Protein AF-A0A7Z9K7X0-F1 (afdb_monomer)

Nearest PDB structures (foldseek):
  5dcf-assembly1_A  TM=6.272E-01  e=5.264E-05  Escherichia coli CFT073
  1a0p-assembly1_A  TM=4.913E-01  e=4.598E-05  Escherichia coli

Structure (mmCIF, N/CA/C/O backbone):
data_AF-A0A7Z9K7X0-F1
#
_entry.id   AF-A0A7Z9K7X0-F1
#
loop_
_atom_site.group_PDB
_atom_site.id
_atom_site.type_symbol
_atom_site.label_atom_id
_atom_site.label_alt_id
_atom_site.label_comp_id
_atom_site.label_asym_id
_atom_site.label_entity_id
_atom_site.label_seq_id
_atom_site.pdbx_PDB_ins_code
_atom_site.Cartn_x
_atom_site.Cartn_y
_atom_site.Cartn_z
_atom_site.occupancy
_atom_site.B_iso_or_equiv
_atom_site.auth_seq_id
_atom_site.auth_comp_id
_atom_site.auth_asym_id
_atom_site.auth_atom_id
_atom_site.pdbx_PDB_model_num
ATOM 1 N N . MET A 1 1 ? 27.097 21.783 -10.279 1.00 41.28 1 MET A N 1
ATOM 2 C CA . MET A 1 1 ? 26.209 21.233 -11.326 1.00 41.28 1 MET A CA 1
ATOM 3 C C . MET A 1 1 ? 24.819 21.119 -10.735 1.00 41.28 1 MET A C 1
ATOM 5 O O . MET A 1 1 ? 24.674 20.535 -9.669 1.00 41.28 1 MET A O 1
ATOM 9 N N . THR A 1 2 ? 23.831 21.756 -11.349 1.00 41.38 2 THR A N 1
ATOM 10 C CA . THR A 1 2 ? 22.437 21.736 -10.894 1.00 41.38 2 THR A CA 1
ATOM 11 C C . THR A 1 2 ? 21.888 20.326 -11.100 1.00 41.38 2 THR A C 1
ATOM 13 O O . THR A 1 2 ? 21.818 19.859 -12.233 1.00 41.38 2 THR A O 1
ATOM 16 N N . VAL A 1 3 ? 21.560 19.615 -10.019 1.00 54.41 3 VAL A N 1
ATOM 17 C CA . VAL A 1 3 ? 20.991 18.262 -10.101 1.00 54.41 3 VAL A CA 1
ATOM 18 C C . VAL A 1 3 ? 19.584 18.386 -10.679 1.00 54.41 3 VAL A C 1
ATOM 20 O O . VAL A 1 3 ? 18.681 18.883 -10.007 1.00 54.41 3 VAL A O 1
ATOM 23 N N . ILE A 1 4 ? 19.395 17.984 -11.938 1.00 61.59 4 ILE A N 1
ATOM 24 C CA . ILE A 1 4 ? 18.068 17.961 -12.558 1.00 61.59 4 ILE A CA 1
ATOM 25 C C . ILE A 1 4 ? 17.268 16.834 -11.885 1.00 61.59 4 ILE A C 1
ATOM 27 O O . ILE A 1 4 ? 17.703 15.680 -11.909 1.00 61.59 4 ILE A O 1
ATOM 31 N N . PRO A 1 5 ? 16.117 17.130 -11.253 1.00 69.62 5 PRO A N 1
ATOM 32 C CA . PRO A 1 5 ? 15.348 16.118 -10.551 1.00 69.62 5 PRO A CA 1
ATOM 33 C C . PRO A 1 5 ? 14.791 15.088 -11.537 1.00 69.62 5 PRO A C 1
ATOM 35 O O . PRO A 1 5 ? 14.025 15.402 -12.453 1.00 69.62 5 PRO A O 1
ATOM 38 N N . ARG A 1 6 ? 15.153 13.825 -11.301 1.00 75.69 6 ARG A N 1
ATOM 39 C CA . ARG A 1 6 ? 14.673 12.680 -12.071 1.00 75.69 6 ARG A CA 1
ATOM 40 C C . ARG A 1 6 ? 13.150 12.577 -11.979 1.00 75.69 6 ARG A C 1
ATOM 42 O O . ARG A 1 6 ? 12.596 12.353 -10.904 1.00 75.69 6 ARG A O 1
ATOM 49 N N . HIS A 1 7 ? 12.480 12.614 -13.122 1.00 87.12 7 HIS A N 1
ATOM 50 C CA . HIS A 1 7 ? 11.053 12.328 -13.240 1.00 87.12 7 HIS A CA 1
ATOM 51 C C . HIS A 1 7 ? 10.797 11.363 -14.400 1.00 87.12 7 HIS A C 1
ATOM 53 O O . HIS A 1 7 ? 11.635 11.196 -15.285 1.00 87.12 7 HIS A O 1
ATOM 59 N N . ALA A 1 8 ? 9.664 10.664 -14.361 1.00 91.31 8 ALA A N 1
ATOM 60 C CA . ALA A 1 8 ? 9.259 9.816 -15.472 1.00 91.31 8 ALA A CA 1
ATOM 61 C C . ALA A 1 8 ? 8.569 10.704 -16.507 1.00 91.31 8 ALA A C 1
ATOM 63 O O . ALA A 1 8 ? 7.552 11.316 -16.174 1.00 91.31 8 ALA A O 1
ATOM 64 N N . VAL A 1 9 ? 9.107 10.767 -17.729 1.00 94.00 9 VAL A N 1
ATOM 65 C CA . VAL A 1 9 ? 8.472 11.512 -18.827 1.00 94.00 9 VAL A CA 1
ATOM 66 C C . VAL A 1 9 ? 7.034 10.989 -19.010 1.00 94.00 9 VAL A C 1
ATOM 68 O O . VAL A 1 9 ? 6.850 9.763 -19.072 1.00 94.00 9 VAL A O 1
ATOM 71 N N . PRO A 1 10 ? 6.004 11.855 -19.035 1.00 94.62 10 PRO A N 1
ATOM 72 C CA . PRO A 1 10 ? 4.630 11.453 -19.339 1.00 94.62 10 PRO A CA 1
ATOM 73 C C . PRO A 1 10 ? 4.535 10.777 -20.708 1.00 94.62 10 PRO A C 1
ATOM 75 O O . PRO A 1 10 ? 5.265 11.140 -21.619 1.00 94.62 10 PRO A O 1
ATOM 78 N N . LEU A 1 11 ? 3.628 9.804 -20.868 1.00 93.38 11 LEU A N 1
ATOM 79 C CA . LEU A 1 11 ? 3.514 9.023 -22.113 1.00 93.38 11 LEU A CA 1
ATOM 80 C C . LEU A 1 11 ? 3.306 9.914 -23.348 1.00 93.38 11 LEU A C 1
ATOM 82 O O . LEU A 1 11 ? 3.909 9.667 -24.385 1.00 93.38 11 LEU A O 1
ATOM 86 N N . ASN A 1 12 ? 2.506 10.972 -23.209 1.00 95.06 12 ASN A N 1
ATOM 87 C CA . ASN A 1 12 ? 2.205 11.908 -24.295 1.00 95.06 12 ASN A CA 1
ATOM 88 C C . ASN A 1 12 ? 3.429 12.722 -24.748 1.00 95.06 12 ASN A C 1
ATOM 90 O O . ASN A 1 12 ? 3.436 13.221 -25.869 1.00 95.06 12 ASN A O 1
ATOM 94 N N . ASP A 1 13 ? 4.460 12.812 -23.904 1.00 94.50 13 ASP A N 1
ATOM 95 C CA . ASP A 1 13 ? 5.696 13.550 -24.177 1.00 94.50 13 ASP A CA 1
ATOM 96 C C . ASP A 1 13 ? 6.828 12.616 -24.648 1.00 94.50 13 ASP A C 1
ATOM 98 O O . ASP A 1 13 ? 7.973 13.041 -24.817 1.00 94.50 13 ASP A O 1
ATOM 102 N N . TRP A 1 14 ? 6.553 11.319 -24.834 1.00 95.44 14 TRP A N 1
ATOM 103 C CA . TRP A 1 14 ? 7.533 10.390 -25.403 1.00 95.44 14 TRP A CA 1
ATOM 104 C C . TRP A 1 14 ? 7.721 10.674 -26.897 1.00 95.44 14 TRP A C 1
ATOM 106 O O . TRP A 1 14 ? 6.786 11.140 -27.551 1.00 95.44 14 TRP A O 1
ATOM 116 N N . PRO A 1 15 ? 8.882 10.347 -27.492 1.00 94.81 15 PRO A N 1
ATOM 117 C CA . PRO A 1 15 ? 9.020 10.397 -28.943 1.00 94.81 15 PRO A CA 1
ATOM 118 C C . PRO A 1 15 ? 7.953 9.530 -29.634 1.00 94.81 15 PRO A C 1
ATOM 120 O O . PRO A 1 15 ? 7.576 8.477 -29.123 1.00 94.81 15 PRO A O 1
ATOM 123 N N . ALA A 1 16 ? 7.481 9.940 -30.813 1.00 93.12 16 ALA A N 1
ATOM 124 C CA . ALA A 1 16 ? 6.356 9.278 -31.483 1.00 93.12 16 ALA A CA 1
ATOM 125 C C . ALA A 1 16 ? 6.581 7.767 -31.705 1.00 93.12 16 ALA A C 1
ATOM 127 O O . ALA A 1 16 ? 5.699 6.962 -31.419 1.00 93.12 16 ALA A O 1
ATOM 128 N N . ALA A 1 17 ? 7.784 7.366 -32.131 1.00 92.88 17 ALA A N 1
ATOM 129 C CA . ALA A 1 17 ? 8.132 5.953 -32.315 1.00 92.88 17 ALA A CA 1
ATOM 130 C C . ALA A 1 17 ? 8.058 5.147 -31.002 1.00 92.88 17 ALA A C 1
ATOM 132 O O . ALA A 1 17 ? 7.638 3.992 -30.992 1.00 92.88 17 ALA A O 1
ATOM 133 N N . ASP A 1 18 ? 8.432 5.768 -29.884 1.00 95.19 18 ASP A N 1
ATOM 134 C CA . ASP A 1 18 ? 8.363 5.176 -28.552 1.00 95.19 18 ASP A CA 1
ATOM 135 C C . ASP A 1 18 ? 6.907 5.017 -28.074 1.00 95.19 18 ASP A C 1
ATOM 137 O O . ASP A 1 18 ? 6.576 4.002 -27.459 1.00 95.19 18 ASP A O 1
ATOM 141 N N . GLN A 1 19 ? 6.027 5.977 -28.391 1.00 94.88 19 GLN A N 1
ATOM 142 C CA . GLN A 1 19 ? 4.587 5.882 -28.108 1.00 94.88 19 GLN A CA 1
ATOM 143 C C . GLN A 1 19 ? 3.930 4.744 -28.895 1.00 94.88 19 GLN A C 1
ATOM 145 O O . GLN A 1 19 ? 3.201 3.945 -28.311 1.00 94.88 19 GLN A O 1
ATOM 150 N N . VAL A 1 20 ? 4.228 4.637 -30.194 1.00 93.19 20 VAL A N 1
ATOM 151 C CA . VAL A 1 20 ? 3.704 3.570 -31.063 1.00 93.19 20 VAL A CA 1
ATOM 152 C C . VAL A 1 20 ? 4.143 2.196 -30.557 1.00 93.19 20 VAL A C 1
ATOM 154 O O . VAL A 1 20 ? 3.316 1.302 -30.390 1.00 93.19 20 VAL A O 1
ATOM 157 N N . MET A 1 21 ? 5.430 2.034 -30.231 1.00 94.19 21 MET A N 1
ATOM 158 C CA . MET A 1 21 ? 5.949 0.787 -29.665 1.00 94.19 21 MET A CA 1
ATOM 159 C C . MET A 1 21 ? 5.282 0.446 -28.326 1.00 94.19 21 MET A C 1
ATOM 161 O O . MET A 1 21 ? 4.934 -0.708 -28.083 1.00 94.19 21 MET A O 1
ATOM 165 N N . TRP A 1 22 ? 5.083 1.439 -27.453 1.00 94.88 22 TRP A N 1
ATOM 166 C CA . TRP A 1 22 ? 4.377 1.239 -26.190 1.00 94.88 22 TRP A CA 1
ATOM 167 C C . TRP A 1 22 ? 2.949 0.743 -26.413 1.00 94.88 22 TRP A C 1
ATOM 169 O O . TRP A 1 22 ? 2.569 -0.264 -25.821 1.00 94.88 22 TRP A O 1
ATOM 179 N N . GLN A 1 23 ? 2.189 1.416 -27.283 1.00 92.62 23 GLN A N 1
ATOM 180 C CA . GLN A 1 23 ? 0.811 1.053 -27.620 1.00 92.62 23 GLN A CA 1
ATOM 181 C C . GLN A 1 23 ? 0.723 -0.362 -28.191 1.00 92.62 23 GLN A C 1
ATOM 183 O O . GLN A 1 23 ? -0.122 -1.126 -27.744 1.00 92.62 23 GLN A O 1
ATOM 188 N N . TYR A 1 24 ? 1.637 -0.739 -29.089 1.00 90.50 24 TYR A N 1
ATOM 189 C CA . TYR A 1 24 ? 1.725 -2.105 -29.607 1.00 90.50 24 TYR A CA 1
ATOM 190 C C . TYR A 1 24 ? 1.952 -3.136 -28.491 1.00 90.50 24 TYR A C 1
ATOM 192 O O . TYR A 1 24 ? 1.278 -4.161 -28.437 1.00 90.50 24 TYR A O 1
ATOM 200 N N . VAL A 1 25 ? 2.872 -2.861 -27.558 1.00 91.06 25 VAL A N 1
ATOM 201 C CA . VAL A 1 25 ? 3.174 -3.782 -26.452 1.00 91.06 25 VAL A CA 1
ATOM 202 C C . VAL A 1 25 ? 1.956 -4.017 -25.558 1.00 91.06 25 VAL A C 1
ATOM 204 O O . VAL A 1 25 ? 1.734 -5.151 -25.135 1.00 91.06 25 VAL A O 1
ATOM 207 N N . ILE A 1 26 ? 1.184 -2.971 -25.261 1.00 91.12 26 ILE A N 1
ATOM 208 C CA . ILE A 1 26 ? 0.025 -3.053 -24.359 1.00 91.12 26 ILE A CA 1
ATOM 209 C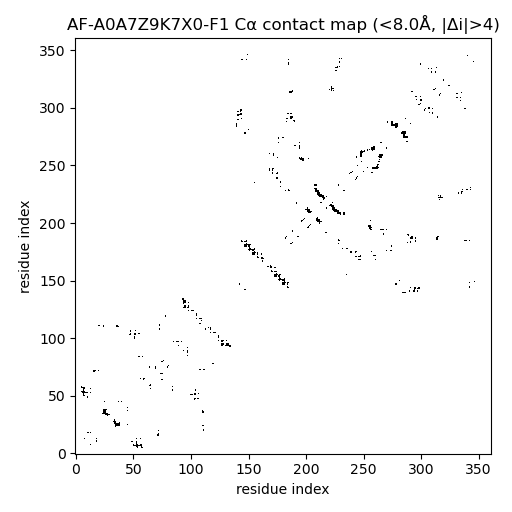 C . ILE A 1 26 ? -1.310 -3.255 -25.084 1.00 91.12 26 ILE A C 1
ATOM 211 O O . ILE A 1 26 ? -2.344 -3.175 -24.427 1.00 91.12 26 ILE A O 1
ATOM 215 N N . ALA A 1 27 ? -1.299 -3.469 -26.402 1.00 86.12 27 ALA A N 1
ATOM 216 C CA . ALA A 1 27 ? -2.514 -3.584 -27.195 1.00 86.12 27 ALA A CA 1
ATOM 217 C C . ALA A 1 27 ? -3.396 -4.718 -26.658 1.00 86.12 27 ALA A C 1
ATOM 219 O O . ALA A 1 27 ? -2.992 -5.885 -26.632 1.00 86.12 27 ALA A O 1
ATOM 220 N N . GLU A 1 28 ? -4.593 -4.352 -26.207 1.00 79.94 28 GLU A N 1
ATOM 221 C CA . GLU A 1 28 ? -5.656 -5.305 -25.922 1.00 79.94 28 GLU A CA 1
ATOM 222 C C . GLU A 1 28 ? -6.248 -5.762 -27.256 1.00 79.94 28 GLU A C 1
ATOM 224 O O . GLU A 1 28 ? -6.441 -4.953 -28.159 1.00 79.94 28 GLU A O 1
ATOM 229 N N . GLY A 1 29 ? -6.517 -7.055 -27.379 1.00 66.31 29 GLY A N 1
ATOM 230 C CA . GLY A 1 29 ? -7.131 -7.631 -28.567 1.00 66.31 29 GLY A CA 1
ATOM 231 C C . GLY A 1 29 ? -7.718 -8.999 -28.258 1.00 66.31 29 GLY A C 1
ATOM 232 O O . GLY A 1 29 ? -7.544 -9.537 -27.155 1.00 66.31 29 GLY A O 1
ATOM 233 N N . ASP A 1 30 ? -8.455 -9.553 -29.207 1.00 59.66 30 ASP A N 1
ATOM 234 C CA . ASP A 1 30 ? -9.099 -10.854 -29.076 1.00 59.66 30 ASP A CA 1
ATOM 235 C C . ASP A 1 30 ? -8.371 -11.936 -29.895 1.00 59.66 30 ASP A C 1
ATOM 237 O O . ASP A 1 30 ? -7.259 -11.738 -30.393 1.00 59.66 30 ASP A O 1
ATOM 241 N N . ILE A 1 31 ? -8.975 -13.122 -29.997 1.00 56.22 31 ILE A N 1
ATOM 242 C CA . ILE A 1 31 ? -8.398 -14.253 -30.737 1.00 56.22 31 ILE A CA 1
ATOM 243 C C . ILE A 1 31 ? -8.257 -13.993 -32.250 1.00 56.22 31 ILE A C 1
ATOM 245 O O . ILE A 1 31 ? -7.576 -14.769 -32.918 1.00 56.22 31 ILE A O 1
ATOM 249 N N . PHE A 1 32 ? -8.888 -12.944 -32.785 1.00 67.25 32 PHE A N 1
ATOM 250 C CA . PHE A 1 32 ? -8.892 -12.591 -34.204 1.00 67.25 32 PHE A CA 1
ATOM 251 C C . PHE A 1 32 ? -7.979 -11.398 -34.510 1.00 67.25 32 PHE A C 1
ATOM 253 O O . PHE A 1 32 ? -7.308 -11.403 -35.540 1.00 67.25 32 PHE A O 1
ATOM 260 N N . GLU A 1 33 ? -7.915 -10.409 -33.616 1.00 66.19 33 GLU A N 1
ATOM 261 C CA . GLU A 1 33 ? -7.081 -9.206 -33.780 1.00 66.19 33 GLU A CA 1
ATOM 262 C C . GLU A 1 33 ? -5.649 -9.385 -33.245 1.00 66.19 33 GLU A C 1
ATOM 264 O O . GLU A 1 33 ? -4.739 -8.644 -33.623 1.00 66.19 33 GLU A O 1
ATOM 269 N N . GLY A 1 34 ? -5.428 -10.410 -32.415 1.00 64.50 34 GLY A N 1
ATOM 270 C CA . GLY A 1 34 ? -4.155 -10.658 -31.748 1.00 64.50 34 GLY A CA 1
ATOM 271 C C . GLY A 1 34 ? -3.943 -9.735 -30.547 1.00 64.50 34 GLY A C 1
ATOM 272 O O . GLY A 1 34 ? -4.522 -8.661 -30.438 1.00 64.50 34 GLY A O 1
ATOM 273 N N . GLN A 1 35 ? -3.107 -10.163 -29.602 1.00 81.31 35 GLN A N 1
ATOM 274 C CA . GLN A 1 35 ? -2.790 -9.390 -28.400 1.00 81.31 35 GLN A CA 1
ATOM 275 C C . GLN A 1 35 ? -1.348 -8.902 -28.432 1.00 81.31 35 GLN A C 1
ATOM 277 O O . GLN A 1 35 ? -0.442 -9.632 -28.846 1.00 81.31 35 GLN A O 1
ATOM 282 N N . GLY A 1 36 ? -1.125 -7.691 -27.920 1.00 81.38 36 GLY A N 1
ATOM 283 C CA . GLY A 1 36 ? 0.216 -7.196 -27.658 1.00 81.38 36 GLY A CA 1
ATOM 284 C C . GLY A 1 36 ? 0.964 -8.122 -26.687 1.00 81.38 36 GLY A C 1
ATOM 285 O O . GLY A 1 36 ? 0.359 -8.725 -25.793 1.00 81.38 36 GLY A O 1
ATOM 286 N N . PRO A 1 37 ? 2.298 -8.236 -26.789 1.00 85.81 37 PRO A N 1
ATOM 287 C CA . PRO A 1 37 ? 3.083 -9.151 -25.955 1.00 85.81 37 PRO A CA 1
ATOM 288 C C . PRO A 1 37 ? 3.027 -8.823 -24.448 1.00 85.81 37 PRO A C 1
ATOM 290 O O . PRO A 1 37 ? 3.388 -9.652 -23.609 1.00 85.81 37 PRO A O 1
ATOM 293 N N . GLY A 1 38 ? 2.576 -7.620 -24.084 1.00 84.31 38 GLY A N 1
ATOM 294 C CA . GLY A 1 38 ? 2.327 -7.176 -22.715 1.00 84.31 38 GLY A CA 1
ATOM 295 C C . GLY A 1 38 ? 0.855 -7.190 -22.285 1.00 84.31 38 GLY A C 1
ATOM 296 O O . GLY A 1 38 ? 0.586 -6.801 -21.151 1.00 84.31 38 GLY A O 1
ATOM 297 N N . ALA A 1 39 ? -0.092 -7.643 -23.116 1.00 84.38 39 ALA A N 1
ATOM 298 C CA . ALA A 1 39 ? -1.535 -7.559 -22.837 1.00 84.38 39 ALA A CA 1
ATOM 299 C C . ALA A 1 39 ? -1.950 -8.256 -21.527 1.00 84.38 39 ALA A C 1
ATOM 301 O O . ALA A 1 39 ? -2.811 -7.784 -20.792 1.00 84.38 39 ALA A O 1
ATOM 302 N N . ASN A 1 40 ? -1.272 -9.352 -21.174 1.00 84.12 40 ASN A N 1
ATOM 303 C CA . ASN A 1 40 ? -1.553 -10.120 -19.957 1.00 84.12 40 ASN A CA 1
ATOM 304 C C . ASN A 1 40 ? -0.868 -9.566 -18.693 1.00 84.12 40 ASN A C 1
ATOM 306 O O . ASN A 1 40 ? -0.919 -10.180 -17.619 1.00 84.12 40 ASN A O 1
ATOM 310 N N . TRP A 1 41 ? -0.173 -8.431 -18.786 1.00 85.81 41 TRP A N 1
ATOM 311 C CA . TRP A 1 41 ? 0.438 -7.809 -17.620 1.00 85.81 41 TRP A CA 1
ATOM 312 C C . TRP A 1 41 ? -0.620 -7.252 -16.672 1.00 85.81 41 TRP A C 1
ATOM 314 O O . TRP A 1 41 ? -1.573 -6.590 -17.062 1.00 85.81 41 TRP A O 1
ATOM 324 N N . ALA A 1 42 ? -0.407 -7.454 -15.370 1.00 83.06 42 ALA A N 1
ATOM 325 C CA . ALA A 1 42 ? -1.234 -6.796 -14.367 1.00 83.06 42 ALA A CA 1
ATOM 326 C C . ALA A 1 42 ? -1.143 -5.259 -14.517 1.00 83.06 42 ALA A C 1
ATOM 328 O O . ALA A 1 42 ? -0.050 -4.753 -14.793 1.00 83.06 42 ALA A O 1
ATOM 329 N N . PRO A 1 43 ? -2.202 -4.487 -14.201 1.00 84.31 43 PRO A N 1
ATOM 330 C CA . PRO A 1 43 ? -2.186 -3.023 -14.334 1.00 84.31 43 PRO A CA 1
ATOM 331 C C . PRO A 1 43 ? -1.011 -2.334 -13.618 1.00 84.31 43 PRO A C 1
ATOM 333 O O . PRO A 1 43 ? -0.449 -1.355 -14.101 1.00 84.31 43 PRO A O 1
ATOM 336 N N . ALA A 1 44 ? -0.584 -2.875 -12.470 1.00 78.06 44 ALA A N 1
ATOM 337 C CA . ALA A 1 44 ? 0.584 -2.372 -11.744 1.00 78.06 44 ALA A CA 1
ATOM 338 C C . ALA A 1 44 ? 1.910 -2.623 -12.483 1.00 78.06 44 ALA A C 1
ATOM 340 O O . ALA A 1 44 ? 2.823 -1.809 -12.385 1.00 78.06 44 ALA A O 1
ATOM 341 N N . THR A 1 45 ? 2.022 -3.739 -13.204 1.00 83.50 45 THR A N 1
ATOM 342 C CA . THR A 1 45 ? 3.182 -4.038 -14.050 1.00 83.50 45 THR A CA 1
ATOM 343 C C . THR A 1 45 ? 3.241 -3.064 -15.220 1.00 83.50 45 THR A C 1
ATOM 345 O O . THR A 1 45 ? 4.301 -2.495 -15.450 1.00 83.50 45 THR A O 1
ATOM 348 N N . ILE A 1 46 ? 2.108 -2.798 -15.882 1.00 89.62 46 ILE A N 1
ATOM 349 C CA . ILE A 1 46 ? 2.014 -1.806 -16.964 1.00 89.62 46 ILE A CA 1
ATOM 350 C C . ILE A 1 46 ? 2.480 -0.427 -16.469 1.00 89.62 46 ILE A C 1
ATOM 352 O O . ILE A 1 46 ? 3.385 0.162 -17.055 1.00 89.62 46 ILE A O 1
ATOM 356 N N . ASP A 1 47 ? 1.936 0.073 -15.352 1.00 89.12 47 ASP A N 1
ATOM 357 C CA . ASP A 1 47 ? 2.314 1.397 -14.830 1.00 89.12 47 ASP A CA 1
ATOM 358 C C . ASP A 1 47 ? 3.785 1.474 -14.381 1.00 89.12 47 ASP A C 1
ATOM 360 O O . ASP A 1 47 ? 4.464 2.465 -14.659 1.00 89.12 47 ASP A O 1
ATOM 364 N N . ASN A 1 48 ? 4.312 0.433 -13.727 1.00 86.50 48 ASN A N 1
ATOM 365 C CA . ASN A 1 48 ? 5.720 0.392 -13.319 1.00 86.50 48 ASN A CA 1
ATOM 366 C C . ASN A 1 48 ? 6.661 0.368 -14.527 1.00 86.50 48 ASN A C 1
ATOM 368 O O . ASN A 1 48 ? 7.617 1.142 -14.575 1.00 86.50 48 ASN A O 1
ATOM 372 N N . THR A 1 49 ? 6.367 -0.473 -15.518 1.00 91.81 49 THR A N 1
ATOM 373 C CA . THR A 1 49 ? 7.151 -0.580 -16.748 1.00 91.81 49 THR A CA 1
ATOM 374 C C . THR A 1 49 ? 7.109 0.722 -17.549 1.00 91.81 49 THR A C 1
ATOM 376 O O . THR A 1 49 ? 8.160 1.202 -17.974 1.00 91.81 49 THR A O 1
ATOM 379 N N . ARG A 1 50 ? 5.942 1.377 -17.635 1.00 95.75 50 ARG A N 1
ATOM 380 C CA . ARG A 1 50 ? 5.802 2.711 -18.236 1.00 95.75 50 ARG A CA 1
ATOM 381 C C . ARG A 1 50 ? 6.687 3.737 -17.536 1.00 95.75 50 ARG A C 1
ATOM 383 O O . ARG A 1 50 ? 7.423 4.471 -18.185 1.00 95.75 50 ARG A O 1
ATOM 390 N N . LYS A 1 51 ? 6.636 3.798 -16.201 1.00 93.19 51 LYS A N 1
ATOM 391 C CA . LYS A 1 51 ? 7.450 4.734 -15.408 1.00 93.19 51 LYS A CA 1
ATOM 392 C C . LYS A 1 51 ? 8.941 4.463 -15.566 1.00 93.19 51 LYS A C 1
ATOM 394 O O . LYS A 1 51 ? 9.700 5.411 -15.738 1.00 93.19 51 LYS A O 1
ATOM 399 N N . ALA A 1 52 ? 9.358 3.198 -15.528 1.00 92.31 52 ALA A N 1
ATOM 400 C CA . ALA A 1 52 ? 10.748 2.805 -15.735 1.00 92.31 52 ALA A CA 1
ATOM 401 C C . ALA A 1 52 ? 11.261 3.270 -17.105 1.00 92.31 52 ALA A C 1
ATOM 403 O O . ALA A 1 52 ? 12.326 3.884 -17.174 1.00 92.31 52 ALA A O 1
ATOM 404 N N . TYR A 1 53 ? 10.470 3.073 -18.164 1.00 97.06 53 TYR A N 1
ATOM 405 C CA . TYR A 1 53 ? 10.810 3.567 -19.496 1.00 97.06 53 TYR A CA 1
ATOM 406 C C . TYR A 1 53 ? 10.811 5.100 -19.574 1.00 97.06 53 TYR A C 1
ATOM 408 O O . TYR A 1 53 ? 11.747 5.691 -20.101 1.00 97.06 53 TYR A O 1
ATOM 416 N N . GLY A 1 54 ? 9.841 5.771 -18.949 1.00 96.19 54 GLY A N 1
ATOM 417 C CA . GLY A 1 54 ? 9.815 7.232 -18.857 1.00 96.19 54 GLY A CA 1
ATOM 418 C C . GLY A 1 54 ? 11.037 7.812 -18.132 1.00 96.19 54 GLY A C 1
ATOM 419 O O . GLY A 1 54 ? 11.564 8.839 -18.547 1.00 96.19 54 GLY A O 1
ATOM 420 N N . TYR A 1 55 ? 11.539 7.161 -17.077 1.00 95.06 55 TYR A N 1
ATOM 421 C CA . TYR A 1 55 ? 12.790 7.576 -16.431 1.00 95.06 55 TYR A CA 1
ATOM 422 C C . TYR A 1 55 ? 14.016 7.366 -17.322 1.00 95.06 55 TYR A C 1
ATOM 424 O O . TYR A 1 55 ? 14.991 8.107 -17.212 1.00 95.06 55 TYR A O 1
ATOM 432 N N . TRP A 1 56 ? 14.002 6.320 -18.143 1.00 96.56 56 TRP A N 1
ATOM 433 C CA . TRP A 1 56 ? 15.050 6.048 -19.117 1.00 96.56 56 TRP A CA 1
ATOM 434 C C . TRP A 1 56 ? 15.061 7.106 -20.227 1.00 96.56 56 TRP A C 1
ATOM 436 O O . TRP A 1 56 ? 16.115 7.662 -20.521 1.00 96.56 56 TRP A O 1
ATOM 446 N N . LEU A 1 57 ? 13.893 7.475 -20.761 1.00 96.44 57 LEU A N 1
ATOM 447 C CA . LEU A 1 57 ? 13.758 8.564 -21.733 1.00 96.44 57 LEU A CA 1
ATOM 448 C C . LEU A 1 57 ? 14.210 9.908 -21.162 1.00 96.44 57 LEU A C 1
ATOM 450 O O . LEU A 1 57 ? 14.924 10.639 -21.842 1.00 96.44 57 LEU A O 1
ATOM 454 N N . HIS A 1 58 ? 13.863 10.212 -19.908 1.00 94.69 58 HIS A N 1
ATOM 455 C CA . HIS A 1 58 ? 14.360 11.415 -19.240 1.00 94.69 58 HIS A CA 1
ATOM 456 C C . HIS A 1 58 ? 15.893 11.440 -19.210 1.00 94.69 58 HIS A C 1
ATOM 458 O O . HIS A 1 58 ? 16.499 12.434 -19.603 1.00 94.69 58 HIS A O 1
ATOM 464 N N . TRP A 1 59 ? 16.518 10.328 -18.799 1.00 95.06 59 TRP A N 1
ATOM 465 C CA . TRP A 1 59 ? 17.976 10.213 -18.755 1.00 95.06 59 TRP A CA 1
ATOM 466 C C . TRP A 1 59 ? 18.615 10.338 -20.145 1.00 95.06 59 TRP A C 1
ATOM 468 O O . TRP A 1 59 ? 19.617 11.030 -20.303 1.00 95.06 59 TRP A O 1
ATOM 478 N N . LEU A 1 60 ? 18.018 9.738 -21.176 1.00 95.12 60 LEU A N 1
ATOM 479 C CA . LEU A 1 60 ? 18.475 9.931 -22.551 1.00 95.12 60 LEU A CA 1
ATOM 480 C C . LEU A 1 60 ? 18.358 11.399 -22.986 1.00 95.12 60 LEU A C 1
ATOM 482 O O . LEU A 1 60 ? 19.246 11.897 -23.669 1.00 95.12 60 LEU A O 1
ATOM 486 N N . GLY A 1 61 ? 17.288 12.093 -22.592 1.00 93.44 61 GLY A N 1
ATOM 487 C CA . GLY A 1 61 ? 17.053 13.495 -22.933 1.00 93.44 61 GLY A CA 1
ATOM 488 C C . GLY A 1 61 ? 18.085 14.436 -22.319 1.00 93.44 61 GLY A C 1
ATOM 489 O O . GLY A 1 61 ? 18.698 15.212 -23.046 1.00 93.44 61 GLY A O 1
ATOM 490 N N . ILE A 1 62 ? 18.342 14.321 -21.011 1.00 91.69 62 ILE A N 1
ATOM 491 C CA . ILE A 1 62 ? 19.335 15.167 -20.320 1.00 91.69 62 ILE A CA 1
ATOM 492 C C . ILE A 1 62 ? 20.771 14.919 -20.808 1.00 91.69 62 ILE A C 1
ATOM 494 O O . ILE A 1 62 ? 21.608 15.807 -20.702 1.00 91.69 62 ILE A O 1
ATOM 498 N N . ASN A 1 63 ? 21.048 13.734 -21.364 1.00 91.62 63 ASN A N 1
ATOM 499 C CA . ASN A 1 63 ? 22.346 13.379 -21.942 1.00 91.62 63 ASN A CA 1
ATOM 500 C C . ASN A 1 63 ? 22.405 13.586 -23.469 1.00 91.62 63 ASN A C 1
ATOM 502 O O . ASN A 1 63 ? 23.359 13.147 -24.107 1.00 91.62 63 ASN A O 1
ATOM 506 N N . CYS A 1 64 ? 21.393 14.222 -24.074 1.00 90.69 64 CYS A N 1
ATOM 507 C CA . CYS A 1 64 ? 21.308 14.472 -25.521 1.00 90.69 64 CYS A CA 1
ATOM 508 C C . CYS A 1 64 ? 21.385 13.199 -26.395 1.00 90.69 64 CYS A C 1
ATOM 510 O O . CYS A 1 64 ? 21.794 13.244 -27.553 1.00 90.69 64 CYS A O 1
ATOM 512 N N . LEU A 1 65 ? 20.961 12.052 -25.860 1.00 91.12 65 LEU A N 1
ATOM 513 C CA . LEU A 1 65 ? 20.985 10.743 -26.524 1.00 91.12 65 LEU A CA 1
ATOM 514 C C . LEU A 1 65 ? 19.659 10.382 -27.220 1.00 91.12 65 LEU A C 1
ATOM 516 O O . LEU A 1 65 ? 19.580 9.339 -27.872 1.00 91.12 65 LEU A O 1
ATOM 520 N N . LEU A 1 66 ? 18.616 11.212 -27.084 1.00 87.94 66 LEU A N 1
ATOM 521 C CA . LEU A 1 66 ? 17.328 11.018 -27.771 1.00 87.94 66 LEU A CA 1
ATOM 522 C C . LEU A 1 66 ? 17.362 11.429 -29.247 1.00 87.94 66 LEU A C 1
ATOM 524 O O . LEU A 1 66 ? 16.666 10.815 -30.052 1.00 87.94 66 LEU A O 1
ATOM 528 N N . SER A 1 67 ? 18.162 12.442 -29.590 1.00 75.56 67 SER A N 1
ATOM 529 C CA . SER A 1 67 ? 18.164 13.089 -30.910 1.00 75.56 67 SER A CA 1
ATOM 530 C C . SER A 1 67 ? 18.873 12.282 -32.001 1.00 75.56 67 SER A C 1
ATOM 532 O O . SER A 1 67 ? 18.747 12.602 -33.179 1.00 75.56 67 SER A O 1
ATOM 534 N N . ALA A 1 68 ? 19.632 11.249 -31.627 1.00 73.44 68 ALA A N 1
ATOM 535 C CA . ALA A 1 68 ? 20.298 10.384 -32.590 1.00 73.44 68 ALA A CA 1
ATOM 536 C C . ALA A 1 68 ? 19.259 9.518 -33.333 1.00 73.44 68 ALA A C 1
ATOM 538 O O . ALA A 1 68 ? 18.408 8.907 -32.673 1.00 73.44 68 ALA A O 1
ATOM 539 N N . PRO A 1 69 ? 19.321 9.429 -34.676 1.00 76.12 69 PRO A N 1
ATOM 540 C CA . PRO A 1 69 ? 18.438 8.552 -35.431 1.00 76.12 69 PRO A CA 1
ATOM 541 C C . PRO A 1 69 ? 18.670 7.099 -35.009 1.00 76.12 69 PRO A C 1
ATOM 543 O O . PRO A 1 69 ? 19.806 6.653 -34.852 1.00 76.12 69 PRO A O 1
ATOM 546 N N . VAL A 1 70 ? 17.576 6.368 -34.808 1.00 82.69 70 VAL A N 1
ATOM 547 C CA . VAL A 1 70 ? 17.582 4.941 -34.471 1.00 82.69 70 VAL A CA 1
ATOM 548 C C . VAL A 1 70 ? 16.606 4.208 -35.378 1.00 82.69 70 VAL A C 1
ATOM 550 O O . VAL A 1 70 ? 15.576 4.771 -35.748 1.00 82.69 70 VAL A O 1
ATOM 553 N N . HIS A 1 71 ? 16.914 2.959 -35.724 1.00 85.88 71 HIS A N 1
ATOM 554 C CA . HIS A 1 71 ? 16.011 2.120 -36.513 1.00 85.88 71 HIS A CA 1
ATOM 555 C C . HIS A 1 71 ? 14.838 1.627 -35.660 1.00 85.88 71 HIS A C 1
ATOM 557 O O . HIS A 1 71 ? 13.717 1.509 -36.145 1.00 85.88 71 HIS A O 1
ATOM 563 N N . HIS A 1 72 ? 15.087 1.385 -34.374 1.00 91.75 72 HIS A N 1
ATOM 564 C CA . HIS A 1 72 ? 14.093 0.981 -33.392 1.00 91.75 72 HIS A CA 1
ATOM 565 C C . HIS A 1 72 ? 14.334 1.699 -32.052 1.00 91.75 72 HIS A C 1
ATOM 567 O O . HIS A 1 72 ? 15.487 1.824 -31.635 1.00 91.75 72 HIS A O 1
ATOM 573 N N . PRO A 1 73 ? 13.296 2.115 -31.298 1.00 94.56 73 PRO A N 1
ATOM 574 C CA . PRO A 1 73 ? 13.486 2.827 -30.029 1.00 94.56 73 PRO A CA 1
ATOM 575 C C . PRO A 1 73 ? 14.400 2.113 -29.018 1.00 94.56 73 PRO A C 1
ATOM 577 O O . PRO A 1 73 ? 15.205 2.750 -28.332 1.00 94.56 73 PRO A O 1
ATOM 580 N N . LEU A 1 74 ? 14.324 0.778 -28.968 1.00 95.38 74 LEU A N 1
ATOM 581 C CA . LEU A 1 74 ? 15.156 -0.054 -28.089 1.00 95.38 74 LEU A CA 1
ATOM 582 C C . LEU A 1 74 ? 16.622 -0.189 -28.540 1.00 95.38 74 LEU A C 1
ATOM 584 O O . LEU A 1 74 ? 17.422 -0.705 -27.764 1.00 95.38 74 LEU A O 1
ATOM 588 N N . ASP A 1 75 ? 17.019 0.323 -29.716 1.00 93.81 75 ASP A N 1
ATOM 589 C CA . ASP A 1 75 ? 18.443 0.469 -30.098 1.00 93.81 75 ASP A CA 1
ATOM 590 C C . ASP A 1 75 ? 19.201 1.345 -29.111 1.00 93.81 75 ASP A C 1
ATOM 592 O O . ASP A 1 75 ? 20.416 1.240 -28.957 1.00 93.81 75 ASP A O 1
ATOM 596 N N . ARG A 1 76 ? 18.474 2.211 -28.398 1.00 94.94 76 ARG A N 1
ATOM 597 C CA . ARG A 1 76 ? 19.079 3.074 -27.397 1.00 94.94 76 ARG A CA 1
ATOM 598 C C . ARG A 1 76 ? 19.590 2.289 -26.188 1.00 94.94 76 ARG A C 1
ATOM 600 O O . ARG A 1 76 ? 20.426 2.824 -25.463 1.00 94.94 76 ARG A O 1
ATOM 607 N N . ILE A 1 77 ? 19.110 1.062 -25.968 1.00 95.94 77 ILE A N 1
ATOM 608 C CA . ILE A 1 77 ? 19.516 0.195 -24.860 1.00 95.94 77 ILE A CA 1
ATOM 609 C C . ILE A 1 77 ? 20.779 -0.572 -25.264 1.00 95.94 77 ILE A C 1
ATOM 611 O O . ILE A 1 77 ? 20.711 -1.648 -25.853 1.00 95.94 77 ILE A O 1
ATOM 615 N N . THR A 1 78 ? 21.939 -0.028 -24.896 1.00 95.31 78 THR A N 1
ATOM 616 C CA . THR A 1 78 ? 23.247 -0.679 -25.077 1.00 95.31 78 THR A CA 1
ATOM 617 C C . THR A 1 78 ? 23.915 -0.952 -23.725 1.00 95.31 78 THR A C 1
ATOM 619 O O . THR A 1 78 ? 23.573 -0.290 -22.735 1.00 95.31 78 THR A O 1
ATOM 622 N N . PRO A 1 79 ? 24.879 -1.889 -23.640 1.00 96.50 79 PRO A N 1
ATOM 623 C CA . PRO A 1 79 ? 25.630 -2.132 -22.408 1.00 96.50 79 PRO A CA 1
ATOM 624 C C . PRO A 1 79 ? 26.282 -0.868 -21.831 1.00 96.50 79 PRO A C 1
ATOM 626 O O . PRO A 1 79 ? 26.265 -0.662 -20.618 1.00 96.50 79 PRO A O 1
ATOM 629 N N . GLU A 1 80 ? 26.814 0.001 -22.689 1.00 96.06 80 GLU A N 1
ATOM 630 C CA . GLU A 1 80 ? 27.495 1.246 -22.324 1.00 96.06 80 GLU A CA 1
ATOM 631 C C . GLU A 1 80 ? 26.512 2.243 -21.717 1.00 96.06 80 GLU A C 1
ATOM 633 O O . GLU A 1 80 ? 26.760 2.777 -20.636 1.00 96.06 80 GLU A O 1
ATOM 638 N N . ARG A 1 81 ? 25.363 2.452 -22.369 1.00 96.31 81 ARG A N 1
ATOM 639 C CA . ARG A 1 81 ? 24.355 3.402 -21.887 1.00 96.31 81 ARG A CA 1
ATOM 640 C C . ARG A 1 81 ? 23.652 2.898 -20.633 1.00 96.31 81 ARG A C 1
ATOM 642 O O . ARG A 1 81 ? 23.394 3.688 -19.734 1.00 96.31 81 ARG A O 1
ATOM 649 N N . ILE A 1 82 ? 23.394 1.592 -20.523 1.00 97.19 82 ILE A N 1
ATOM 650 C CA . ILE A 1 82 ? 22.850 1.002 -19.293 1.00 97.19 82 ILE A CA 1
ATOM 651 C C . ILE A 1 82 ? 23.837 1.138 -18.132 1.00 97.19 82 ILE A C 1
ATOM 653 O O . ILE A 1 82 ? 23.407 1.437 -17.019 1.00 97.19 82 ILE A O 1
ATOM 657 N N . ARG A 1 83 ? 25.144 0.967 -18.369 1.00 95.69 83 ARG A N 1
ATOM 658 C CA . ARG A 1 83 ? 26.171 1.217 -17.348 1.00 95.69 83 ARG A CA 1
ATOM 659 C C . ARG A 1 83 ? 26.125 2.670 -16.870 1.00 95.69 83 ARG A C 1
ATOM 661 O O . ARG A 1 83 ? 25.918 2.886 -15.680 1.00 95.69 83 ARG A O 1
ATOM 668 N N . ALA A 1 84 ? 26.210 3.628 -17.793 1.00 95.12 84 ALA A N 1
ATOM 669 C CA . ALA A 1 84 ? 26.176 5.054 -17.467 1.00 95.12 84 ALA A CA 1
ATOM 670 C C . ALA A 1 84 ? 24.872 5.458 -16.752 1.00 95.12 84 ALA A C 1
ATOM 672 O O . ALA A 1 84 ? 24.890 6.214 -15.787 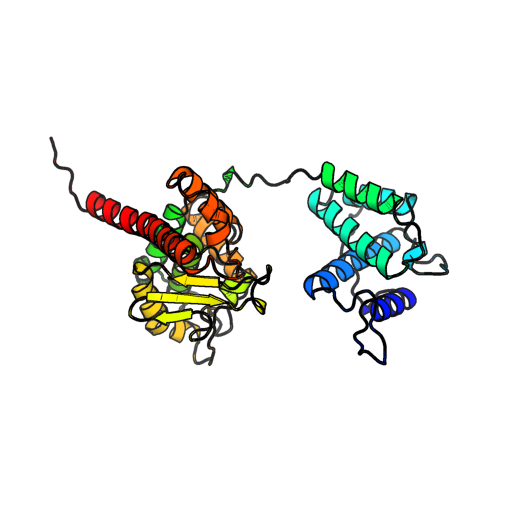1.00 95.12 84 ALA A O 1
ATOM 673 N N . TYR A 1 85 ? 23.736 4.890 -17.163 1.00 95.25 85 TYR A N 1
ATOM 674 C CA . TYR A 1 85 ? 22.449 5.117 -16.511 1.00 95.25 85 TYR A CA 1
ATOM 675 C C . TYR A 1 85 ? 22.401 4.598 -15.069 1.00 95.25 85 TYR A C 1
ATOM 677 O O . TYR A 1 85 ? 21.813 5.238 -14.196 1.00 95.25 85 TYR A O 1
ATOM 685 N N . ILE A 1 86 ? 23.002 3.432 -14.801 1.00 93.62 86 ILE A N 1
ATOM 686 C CA . ILE A 1 86 ? 23.095 2.851 -13.452 1.00 93.62 86 ILE A CA 1
ATOM 687 C C . ILE A 1 86 ? 24.028 3.673 -12.556 1.00 93.62 86 ILE A C 1
ATOM 689 O O . ILE A 1 86 ? 23.723 3.844 -11.373 1.00 93.62 86 ILE A O 1
ATOM 693 N N . GLU A 1 87 ? 25.140 4.156 -13.110 1.00 92.69 87 GLU A N 1
ATOM 694 C CA . GLU A 1 87 ? 26.109 5.012 -12.416 1.00 92.69 87 GLU A CA 1
ATOM 695 C C . GLU A 1 87 ? 25.475 6.356 -12.039 1.00 92.69 87 GLU A C 1
ATOM 697 O O . GLU A 1 87 ? 25.499 6.723 -10.869 1.00 92.69 87 GLU A O 1
ATOM 702 N N . ASP A 1 88 ? 24.778 7.014 -12.968 1.00 90.38 88 ASP A N 1
ATOM 703 C CA . ASP A 1 88 ? 24.081 8.286 -12.722 1.00 90.38 88 ASP A CA 1
ATOM 704 C C . ASP A 1 88 ? 23.009 8.186 -11.615 1.00 90.38 88 ASP A C 1
ATOM 706 O O . ASP A 1 88 ? 22.832 9.088 -10.794 1.00 90.38 88 ASP A O 1
ATOM 710 N N . MET A 1 89 ? 22.304 7.051 -11.523 1.00 87.25 89 MET A N 1
ATOM 711 C CA . MET A 1 89 ? 21.295 6.851 -10.476 1.00 87.25 89 MET A CA 1
ATOM 712 C C . MET A 1 89 ? 21.870 6.399 -9.125 1.00 87.25 89 MET A C 1
ATOM 714 O O . MET A 1 89 ? 21.111 6.335 -8.151 1.00 87.25 89 MET A O 1
ATOM 718 N N . GLN A 1 90 ? 23.155 6.037 -9.048 1.00 83.81 90 GLN A N 1
ATOM 719 C CA . GLN A 1 90 ? 23.755 5.398 -7.873 1.00 83.81 90 GLN A CA 1
ATOM 720 C C . GLN A 1 90 ? 23.650 6.249 -6.610 1.00 83.81 90 GLN A C 1
ATOM 722 O O . GLN A 1 90 ? 23.272 5.716 -5.565 1.00 83.81 90 GLN A O 1
ATOM 727 N N . ASP A 1 91 ? 23.905 7.546 -6.732 1.00 78.69 91 ASP A N 1
ATOM 728 C CA . ASP A 1 91 ? 24.000 8.448 -5.581 1.00 78.69 91 ASP A CA 1
ATOM 729 C C . ASP A 1 91 ? 22.628 8.912 -5.078 1.00 78.69 91 ASP A C 1
ATOM 731 O O . ASP A 1 91 ? 22.469 9.300 -3.923 1.00 78.69 91 ASP A O 1
ATOM 735 N N . ASN A 1 92 ? 21.600 8.809 -5.925 1.00 80.50 92 ASN A N 1
ATOM 736 C CA . ASN A 1 92 ? 20.279 9.384 -5.667 1.00 80.50 92 ASN A CA 1
ATOM 737 C C . ASN A 1 92 ? 19.178 8.337 -5.450 1.00 80.50 92 ASN A C 1
ATOM 739 O O . ASN A 1 92 ? 18.016 8.689 -5.233 1.00 80.50 92 ASN A O 1
ATOM 743 N N . THR A 1 93 ? 19.492 7.039 -5.535 1.00 82.62 93 THR A N 1
ATOM 744 C CA . THR A 1 93 ? 18.482 5.979 -5.407 1.00 82.62 93 THR A CA 1
ATOM 745 C C . THR A 1 93 ? 18.955 4.783 -4.585 1.00 82.62 93 THR A C 1
ATOM 747 O O . THR A 1 93 ? 20.084 4.306 -4.692 1.00 82.62 93 THR A O 1
ATOM 750 N N . ALA A 1 94 ? 18.042 4.239 -3.774 1.00 81.75 94 ALA A N 1
ATOM 751 C CA . ALA A 1 94 ? 18.315 3.044 -2.982 1.00 81.75 94 ALA A CA 1
ATOM 752 C C . ALA A 1 94 ? 18.667 1.835 -3.882 1.00 81.75 94 ALA A C 1
ATOM 754 O O . ALA A 1 94 ? 18.095 1.700 -4.970 1.00 81.75 94 ALA A O 1
ATOM 755 N N . PRO A 1 95 ? 19.528 0.901 -3.430 1.00 83.25 95 PRO A N 1
ATOM 756 C CA . PRO A 1 95 ? 19.948 -0.261 -4.222 1.00 83.25 95 PRO A CA 1
ATOM 757 C C . PRO A 1 95 ? 18.789 -1.075 -4.818 1.00 83.25 95 PRO A C 1
ATOM 759 O O . PRO A 1 95 ? 18.806 -1.411 -6.002 1.00 83.25 95 PRO A O 1
ATOM 762 N N . LEU A 1 96 ? 17.737 -1.328 -4.030 1.00 80.00 96 LEU A N 1
ATOM 763 C CA . LEU A 1 96 ? 16.563 -2.066 -4.502 1.00 80.00 96 LEU A CA 1
ATOM 764 C C . LEU A 1 96 ? 15.771 -1.291 -5.569 1.00 80.00 96 LEU A C 1
ATOM 766 O O . LEU A 1 96 ? 15.263 -1.894 -6.510 1.00 80.00 96 LEU A O 1
ATOM 770 N N . THR A 1 97 ? 15.693 0.038 -5.459 1.00 82.75 97 THR A N 1
ATOM 771 C CA . THR A 1 97 ? 15.032 0.889 -6.461 1.00 82.75 97 THR A CA 1
ATOM 772 C C . THR A 1 97 ? 15.737 0.785 -7.810 1.00 82.75 97 THR A C 1
ATOM 774 O O . THR A 1 97 ? 15.075 0.601 -8.829 1.00 82.75 97 THR A O 1
ATOM 777 N N . ARG A 1 98 ? 17.078 0.817 -7.815 1.00 88.31 98 ARG A N 1
ATOM 778 C CA . ARG A 1 98 ? 17.889 0.632 -9.031 1.00 88.31 98 ARG A CA 1
ATOM 779 C C . ARG A 1 98 ? 17.614 -0.710 -9.688 1.00 88.31 98 ARG A C 1
ATOM 781 O O . ARG A 1 98 ? 17.349 -0.768 -10.885 1.00 88.31 98 ARG A O 1
ATOM 788 N N . PHE A 1 99 ? 17.609 -1.782 -8.895 1.00 87.75 99 PHE A N 1
ATOM 789 C CA . PHE A 1 99 ? 17.248 -3.110 -9.382 1.00 87.75 99 PHE A CA 1
ATOM 790 C C . PHE A 1 99 ? 15.854 -3.130 -10.027 1.00 87.75 99 PHE A C 1
ATOM 792 O O . PHE A 1 99 ? 15.723 -3.647 -11.133 1.00 87.75 99 PHE A O 1
ATOM 799 N N . VAL A 1 100 ? 14.832 -2.567 -9.371 1.00 82.94 100 VAL A N 1
ATOM 800 C CA . VAL A 1 100 ? 13.451 -2.572 -9.887 1.00 82.94 100 VAL A CA 1
ATOM 801 C C . VAL A 1 100 ? 13.345 -1.798 -11.200 1.00 82.94 100 VAL A C 1
ATOM 803 O O . VAL A 1 100 ? 12.769 -2.312 -12.152 1.00 82.94 100 VAL A O 1
ATOM 806 N N . TYR A 1 101 ? 13.954 -0.614 -11.300 1.00 90.31 101 TYR A N 1
ATOM 807 C CA . TYR A 1 101 ? 13.946 0.162 -12.544 1.00 90.31 101 TYR A CA 1
ATOM 808 C C . TYR A 1 101 ? 14.612 -0.584 -13.700 1.00 90.31 101 TYR A C 1
ATOM 810 O O . TYR A 1 101 ? 14.077 -0.605 -14.805 1.00 90.31 101 TYR A O 1
ATOM 818 N N . ILE A 1 102 ? 15.741 -1.244 -13.440 1.00 94.25 102 ILE A N 1
ATOM 819 C CA . ILE A 1 102 ? 16.436 -2.051 -14.444 1.00 94.25 102 ILE A CA 1
ATOM 820 C C . ILE A 1 102 ? 15.648 -3.318 -14.805 1.00 94.25 102 ILE A C 1
ATOM 822 O O . ILE A 1 102 ? 15.593 -3.684 -15.976 1.00 94.25 102 ILE A O 1
ATOM 826 N N . LEU A 1 103 ? 14.998 -3.969 -13.837 1.00 91.75 103 LEU A N 1
ATOM 827 C CA . LEU A 1 103 ? 14.100 -5.100 -14.080 1.00 91.75 103 LEU A CA 1
ATOM 828 C C . LEU A 1 103 ? 12.932 -4.699 -14.986 1.00 91.75 103 LEU A C 1
ATOM 830 O O . LEU A 1 103 ? 12.627 -5.422 -15.930 1.00 91.75 103 LEU A O 1
ATOM 834 N N . ASP A 1 104 ? 12.274 -3.582 -14.691 1.00 90.94 104 ASP A N 1
ATOM 835 C CA . ASP A 1 104 ? 11.094 -3.140 -15.430 1.00 90.94 104 ASP A CA 1
ATOM 836 C C . ASP A 1 104 ? 11.463 -2.618 -16.829 1.00 90.94 104 ASP A C 1
ATOM 838 O O . ASP A 1 104 ? 10.738 -2.896 -17.784 1.00 90.94 104 ASP A O 1
ATOM 842 N N . LEU A 1 105 ? 12.622 -1.964 -16.984 1.00 96.25 105 LEU A N 1
ATOM 843 C CA . LEU A 1 105 ? 13.174 -1.599 -18.294 1.00 96.25 105 LEU A CA 1
ATOM 844 C C . LEU A 1 105 ? 13.537 -2.838 -19.127 1.00 96.25 105 LEU A C 1
ATOM 846 O O . LEU A 1 105 ? 13.185 -2.911 -20.301 1.00 96.25 105 LEU A O 1
ATOM 850 N N . LEU A 1 106 ? 14.185 -3.839 -18.521 1.00 95.00 106 LEU A N 1
ATOM 851 C CA . LEU A 1 106 ? 14.465 -5.116 -19.180 1.00 95.00 106 LEU A CA 1
ATOM 852 C C . LEU A 1 106 ? 13.171 -5.831 -19.582 1.00 95.00 106 LEU A C 1
ATOM 854 O O . LEU A 1 106 ? 13.086 -6.336 -20.697 1.00 95.00 106 LEU A O 1
ATOM 858 N N . ARG A 1 107 ? 12.152 -5.847 -18.712 1.00 93.88 107 ARG A N 1
ATOM 859 C CA . ARG A 1 107 ? 10.844 -6.439 -19.029 1.00 93.88 107 ARG A CA 1
ATOM 860 C C . ARG A 1 107 ? 10.260 -5.819 -20.294 1.00 93.88 107 ARG A C 1
ATOM 862 O O . ARG A 1 107 ? 9.784 -6.557 -21.148 1.00 93.88 107 ARG A O 1
ATOM 869 N N . PHE A 1 108 ? 10.317 -4.493 -20.415 1.00 95.50 108 PHE A N 1
ATOM 870 C CA . PHE A 1 108 ? 9.869 -3.800 -21.619 1.00 95.50 108 PHE A CA 1
ATOM 871 C C . PHE A 1 108 ? 10.699 -4.175 -22.846 1.00 95.50 108 PHE A C 1
ATOM 873 O O . PHE A 1 108 ? 10.144 -4.498 -23.890 1.00 95.50 108 PHE A O 1
ATOM 880 N N . ALA A 1 109 ? 12.024 -4.190 -22.702 1.00 95.31 109 ALA A N 1
ATOM 881 C CA . ALA A 1 109 ? 12.939 -4.499 -23.792 1.00 95.31 109 ALA A CA 1
ATOM 882 C C . ALA A 1 109 ? 12.710 -5.908 -24.371 1.00 95.31 109 ALA A C 1
ATOM 884 O O . ALA A 1 109 ? 12.682 -6.083 -25.586 1.00 95.31 109 ALA A O 1
ATOM 885 N N . GLN A 1 110 ? 12.473 -6.895 -23.501 1.00 93.94 110 GLN A N 1
ATOM 886 C CA . GLN A 1 110 ? 12.230 -8.283 -23.899 1.00 93.94 110 GLN A CA 1
ATOM 887 C C . GLN A 1 110 ? 10.932 -8.479 -24.688 1.00 93.94 110 GLN A C 1
ATOM 889 O O . GLN A 1 110 ? 10.882 -9.375 -25.521 1.00 93.94 110 GLN A O 1
ATOM 894 N N . VAL A 1 111 ? 9.892 -7.678 -24.432 1.00 91.81 111 VAL A N 1
ATOM 895 C CA . VAL A 1 111 ? 8.630 -7.774 -25.187 1.00 91.81 111 VAL A CA 1
ATOM 896 C C . VAL A 1 111 ? 8.597 -6.861 -26.407 1.00 91.81 111 VAL A C 1
ATOM 898 O O . VAL A 1 111 ? 7.974 -7.212 -27.400 1.00 91.81 111 VAL A O 1
ATOM 901 N N . GLY A 1 112 ? 9.261 -5.704 -26.349 1.00 91.81 112 GLY A N 1
ATOM 902 C CA . GLY A 1 112 ? 9.302 -4.748 -27.456 1.00 91.81 112 GLY A CA 1
ATOM 903 C C . GLY A 1 112 ? 10.303 -5.121 -28.551 1.00 91.81 112 GLY A C 1
ATOM 904 O O . GLY A 1 112 ? 10.200 -4.615 -29.659 1.00 91.81 112 GLY A O 1
ATOM 905 N N . ALA A 1 113 ? 11.275 -5.986 -28.258 1.00 93.38 113 ALA A N 1
ATOM 906 C CA . ALA A 1 113 ? 12.188 -6.553 -29.248 1.00 93.38 113 ALA A CA 1
ATOM 907 C C . ALA A 1 113 ? 12.605 -7.977 -28.828 1.00 93.38 113 ALA A C 1
ATOM 909 O O . ALA A 1 113 ? 13.716 -8.164 -28.312 1.00 93.38 113 ALA A O 1
ATOM 910 N N . PRO A 1 114 ? 11.714 -8.972 -29.000 1.00 90.69 114 PRO A N 1
ATOM 911 C CA . PRO A 1 114 ? 11.939 -10.344 -28.540 1.00 90.69 114 PRO A CA 1
ATOM 912 C C . PRO A 1 114 ? 13.106 -11.036 -29.254 1.00 90.69 114 PRO A C 1
ATOM 914 O O . PRO A 1 114 ? 13.790 -11.848 -28.638 1.00 90.69 114 PRO A O 1
ATOM 917 N N . ASP A 1 115 ? 13.387 -10.657 -30.502 1.00 91.75 115 ASP A N 1
ATOM 918 C CA . ASP A 1 115 ? 14.441 -11.264 -31.326 1.00 91.75 115 ASP A CA 1
ATOM 919 C C . ASP A 1 115 ? 15.862 -10.797 -30.957 1.00 91.75 115 ASP A C 1
ATOM 921 O O . ASP A 1 115 ? 16.846 -11.247 -31.542 1.00 91.75 115 ASP A O 1
ATOM 925 N N . ARG A 1 116 ? 16.005 -9.877 -29.992 1.00 93.12 116 ARG A N 1
ATOM 926 C CA . ARG A 1 116 ? 17.311 -9.366 -29.549 1.00 93.12 116 ARG A CA 1
ATOM 927 C C . ARG A 1 116 ? 17.886 -10.171 -28.393 1.00 93.12 116 ARG A C 1
ATOM 929 O O . ARG A 1 116 ? 17.179 -10.619 -27.491 1.00 93.12 116 ARG A O 1
ATOM 936 N N . GLU A 1 117 ? 19.214 -10.247 -28.349 1.00 93.75 117 GLU A N 1
ATOM 937 C CA . GLU A 1 117 ? 19.916 -10.865 -27.229 1.00 93.75 117 GLU A CA 1
ATOM 938 C C . GLU A 1 117 ? 19.909 -9.946 -25.994 1.00 93.75 117 GLU A C 1
ATOM 940 O O . GLU A 1 117 ? 20.607 -8.932 -25.923 1.00 93.75 117 GLU A O 1
ATOM 945 N N . TRP A 1 118 ? 19.138 -10.333 -24.975 1.00 95.88 118 TRP A N 1
ATOM 946 C CA . TRP A 1 118 ? 19.022 -9.602 -23.706 1.00 95.88 118 TRP A CA 1
ATOM 947 C C . TRP A 1 118 ? 19.774 -10.255 -22.539 1.00 95.88 118 TRP A C 1
ATOM 949 O O . TRP A 1 118 ? 19.649 -9.819 -21.390 1.00 95.88 118 TRP A O 1
ATOM 959 N N . ASP A 1 119 ? 20.562 -11.301 -22.788 1.00 95.50 119 ASP A N 1
ATOM 960 C CA . ASP A 1 119 ? 21.214 -12.070 -21.723 1.00 95.50 119 ASP A CA 1
ATOM 961 C C . ASP A 1 119 ? 22.256 -11.255 -20.957 1.00 95.50 119 ASP A C 1
ATOM 963 O O . ASP A 1 119 ? 22.366 -11.363 -19.731 1.00 95.50 119 ASP A O 1
ATOM 967 N N . TRP A 1 120 ? 22.963 -10.353 -21.637 1.00 96.75 120 TRP A N 1
ATOM 968 C CA . TRP A 1 120 ? 23.843 -9.388 -20.982 1.00 96.75 120 TRP A CA 1
ATOM 969 C C . TRP A 1 120 ? 23.076 -8.482 -20.007 1.00 96.75 120 TRP A C 1
ATOM 971 O O . TRP A 1 120 ? 23.551 -8.229 -18.895 1.00 96.75 120 TRP A O 1
ATOM 981 N N . PHE A 1 121 ? 21.862 -8.059 -20.366 1.00 96.75 121 PHE A N 1
ATOM 982 C CA . PHE A 1 121 ? 21.056 -7.160 -19.548 1.00 96.75 121 PHE A CA 1
ATOM 983 C C . PHE A 1 121 ? 20.432 -7.907 -18.356 1.00 96.75 121 PHE A C 1
ATOM 985 O O . PHE A 1 121 ? 20.464 -7.415 -17.222 1.00 96.75 121 PHE A O 1
ATOM 992 N N . LYS A 1 122 ? 20.006 -9.166 -18.557 1.00 92.38 122 LYS A N 1
ATOM 993 C CA . LYS A 1 122 ? 19.624 -10.093 -17.472 1.00 92.38 122 LYS A CA 1
ATOM 994 C C . LYS A 1 122 ? 20.759 -10.272 -16.457 1.00 92.38 122 LYS A C 1
ATOM 996 O O . LYS A 1 122 ? 20.509 -10.204 -15.250 1.00 92.38 122 LYS A O 1
ATOM 1001 N N . ARG A 1 123 ? 22.007 -10.457 -16.916 1.00 94.81 123 ARG A N 1
ATOM 1002 C CA . ARG A 1 123 ? 23.190 -10.577 -16.039 1.00 94.81 123 ARG A CA 1
ATOM 1003 C C . ARG A 1 123 ? 23.407 -9.315 -15.199 1.00 94.81 123 ARG A C 1
ATOM 1005 O O . ARG A 1 123 ? 23.658 -9.433 -14.000 1.00 94.81 123 ARG A O 1
ATOM 1012 N N . ILE A 1 124 ? 23.267 -8.121 -15.783 1.00 92.50 124 ILE A N 1
ATOM 1013 C CA . ILE A 1 124 ? 23.354 -6.845 -15.045 1.00 92.50 124 ILE A CA 1
ATOM 1014 C C . ILE A 1 124 ? 22.273 -6.775 -13.962 1.00 92.50 124 ILE A C 1
ATOM 1016 O O . ILE A 1 124 ? 22.593 -6.560 -12.791 1.00 92.50 124 ILE A O 1
ATOM 1020 N N . LYS A 1 125 ? 21.012 -7.041 -14.322 1.00 91.69 125 LYS A N 1
ATOM 1021 C CA . LYS A 1 125 ? 19.892 -7.087 -13.373 1.00 91.69 125 LYS A CA 1
ATOM 1022 C C . LYS A 1 125 ? 20.166 -8.052 -12.210 1.00 91.69 125 LYS A C 1
ATOM 1024 O O . LYS A 1 125 ? 19.924 -7.707 -11.056 1.00 91.69 125 LYS A O 1
ATOM 1029 N N . ASN A 1 126 ? 20.667 -9.257 -12.488 1.00 83.94 126 ASN A N 1
ATOM 1030 C CA . ASN A 1 126 ? 20.967 -10.257 -11.455 1.00 83.94 126 ASN A CA 1
ATOM 1031 C C . ASN A 1 126 ? 22.081 -9.795 -10.500 1.00 83.94 126 ASN A C 1
ATOM 1033 O O . ASN A 1 126 ? 21.976 -10.004 -9.295 1.00 83.94 126 ASN A O 1
ATOM 1037 N N . ARG A 1 127 ? 23.114 -9.111 -11.008 1.00 89.94 127 ARG A N 1
ATOM 1038 C CA . ARG A 1 127 ? 24.175 -8.528 -10.166 1.00 89.94 127 ARG A CA 1
ATOM 1039 C C . ARG A 1 127 ? 23.664 -7.379 -9.295 1.00 89.94 127 ARG A C 1
ATOM 1041 O O . ARG A 1 127 ? 24.101 -7.258 -8.156 1.00 89.94 127 ARG A O 1
ATOM 1048 N N . LEU A 1 128 ? 22.747 -6.552 -9.807 1.00 85.69 128 LEU A N 1
ATOM 1049 C CA . LEU A 1 128 ? 22.091 -5.508 -9.010 1.00 85.69 128 LEU A CA 1
ATOM 1050 C C . LEU A 1 128 ? 21.251 -6.110 -7.884 1.00 85.69 128 LEU A C 1
ATOM 1052 O O . LEU A 1 128 ? 21.339 -5.637 -6.757 1.00 85.69 128 LEU A O 1
ATOM 1056 N N . TRP A 1 129 ? 20.494 -7.174 -8.169 1.00 82.50 129 TRP A N 1
ATOM 1057 C CA . TRP A 1 129 ? 19.740 -7.911 -7.152 1.00 82.50 129 TRP A CA 1
ATOM 1058 C C . TRP A 1 129 ? 20.645 -8.451 -6.044 1.00 82.50 129 TRP A C 1
ATOM 1060 O O . TRP A 1 129 ? 20.396 -8.192 -4.873 1.00 82.50 129 TRP A O 1
ATOM 1070 N N . ALA A 1 130 ? 21.730 -9.138 -6.410 1.00 77.31 130 ALA A N 1
ATOM 1071 C CA . ALA A 1 130 ? 22.658 -9.730 -5.446 1.00 77.31 130 ALA A CA 1
ATOM 1072 C C . ALA A 1 130 ? 23.331 -8.692 -4.526 1.00 77.31 130 ALA A C 1
ATOM 1074 O O . ALA A 1 130 ? 23.729 -9.020 -3.415 1.00 77.31 130 ALA A O 1
ATOM 1075 N N . ARG A 1 131 ? 23.453 -7.438 -4.980 1.00 81.44 131 ARG A N 1
ATOM 1076 C CA . ARG A 1 131 ? 24.035 -6.319 -4.218 1.00 81.44 131 ARG A CA 1
ATOM 1077 C C . ARG A 1 131 ? 22.991 -5.452 -3.516 1.00 81.44 131 ARG A C 1
ATOM 1079 O O . ARG A 1 131 ? 23.355 -4.506 -2.819 1.00 81.44 131 ARG A O 1
ATOM 1086 N N . ALA A 1 132 ? 21.702 -5.714 -3.723 1.00 75.94 132 ALA A N 1
ATOM 1087 C CA . ALA A 1 132 ? 20.636 -4.918 -3.142 1.00 75.94 132 ALA A CA 1
ATOM 1088 C C . ALA A 1 132 ? 20.479 -5.255 -1.653 1.00 75.94 132 ALA A C 1
ATOM 1090 O O . ALA A 1 132 ? 19.680 -6.104 -1.271 1.00 75.94 132 ALA A O 1
ATOM 1091 N N . ILE A 1 133 ? 21.233 -4.560 -0.804 1.00 67.12 133 ILE A N 1
ATOM 1092 C CA . ILE A 1 133 ? 21.043 -4.615 0.647 1.00 67.12 133 ILE A CA 1
ATOM 1093 C C . ILE A 1 133 ? 19.833 -3.734 1.004 1.00 67.12 133 ILE A C 1
ATOM 1095 O O . ILE A 1 133 ? 19.739 -2.603 0.506 1.00 67.12 133 ILE A O 1
ATOM 1099 N N . PRO A 1 134 ? 18.886 -4.211 1.838 1.00 64.31 134 PRO A N 1
ATOM 1100 C CA . PRO A 1 134 ? 17.813 -3.375 2.359 1.00 64.31 134 PRO A CA 1
ATOM 1101 C C . PRO A 1 134 ? 18.390 -2.128 3.037 1.00 64.31 134 PRO A C 1
ATOM 1103 O O . PRO A 1 134 ? 19.062 -2.211 4.056 1.00 64.31 134 PRO A O 1
ATOM 1106 N N . SER A 1 135 ? 18.120 -0.951 2.476 1.00 62.38 135 SER A N 1
ATOM 1107 C CA . SER A 1 135 ? 18.708 0.310 2.944 1.00 62.38 135 SER A CA 1
ATOM 1108 C C . SER A 1 135 ? 18.013 0.898 4.179 1.00 62.38 135 SER A C 1
ATOM 1110 O O . SER A 1 135 ? 18.255 2.049 4.526 1.00 62.38 135 SER A O 1
ATOM 1112 N N . ARG A 1 136 ? 17.064 0.175 4.783 1.00 63.41 136 ARG A N 1
ATOM 1113 C CA . ARG A 1 136 ? 16.252 0.650 5.909 1.00 63.41 136 ARG A CA 1
ATOM 1114 C C . ARG A 1 136 ? 16.355 -0.335 7.058 1.00 63.41 136 ARG A C 1
ATOM 1116 O O . ARG A 1 136 ? 16.059 -1.514 6.868 1.00 63.41 136 ARG A O 1
ATOM 1123 N N . ASP A 1 137 ? 16.688 0.178 8.237 1.00 68.50 137 ASP A N 1
ATOM 1124 C CA . ASP A 1 137 ? 16.611 -0.570 9.487 1.00 68.50 137 ASP A CA 1
ATOM 1125 C C . ASP A 1 137 ? 15.143 -0.779 9.872 1.00 68.50 137 ASP A C 1
ATOM 1127 O O . ASP A 1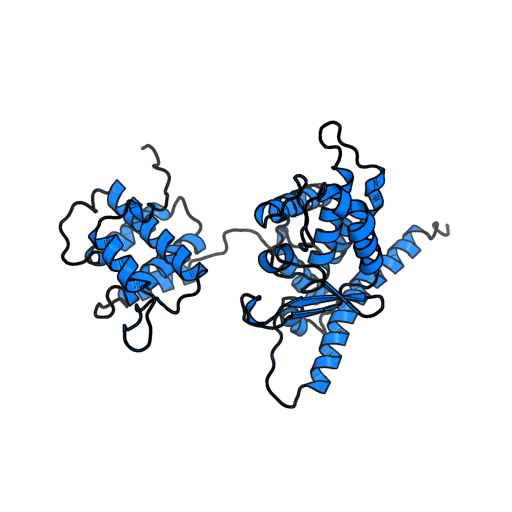 137 ? 14.487 0.044 10.508 1.00 68.50 137 ASP A O 1
ATOM 1131 N N . LYS A 1 138 ? 14.599 -1.884 9.375 1.00 69.94 138 LYS A N 1
ATOM 1132 C CA . LYS A 1 138 ? 13.230 -2.310 9.641 1.00 69.94 138 LYS A CA 1
ATOM 1133 C C . LYS A 1 138 ? 13.099 -2.947 11.025 1.00 69.94 138 LYS A C 1
ATOM 1135 O O . LYS A 1 138 ? 12.023 -2.875 11.607 1.00 69.94 138 LYS A O 1
ATOM 1140 N N . ALA A 1 139 ? 14.167 -3.568 11.525 1.00 70.50 139 ALA A N 1
ATOM 1141 C CA . ALA A 1 139 ? 14.147 -4.347 12.757 1.00 70.50 139 ALA A CA 1
ATOM 1142 C C . ALA A 1 139 ? 13.926 -3.450 13.978 1.00 70.50 139 ALA A C 1
ATOM 1144 O O . ALA A 1 139 ? 13.083 -3.767 14.811 1.00 70.50 139 ALA A O 1
ATOM 1145 N N . SER A 1 140 ? 14.572 -2.279 14.036 1.00 76.44 140 SER A N 1
ATOM 1146 C CA . SER A 1 140 ? 14.389 -1.334 15.152 1.00 76.44 140 SER A CA 1
ATOM 1147 C C . SER A 1 140 ? 13.026 -0.629 15.195 1.00 76.44 140 SER A C 1
ATOM 1149 O O . SER A 1 140 ? 12.771 0.162 16.112 1.00 76.44 140 SER A O 1
ATOM 1151 N N . LEU A 1 141 ? 12.172 -0.878 14.197 1.00 79.81 141 LEU A N 1
ATOM 1152 C CA . LEU A 1 141 ? 10.796 -0.389 14.111 1.00 79.81 141 LEU A CA 1
ATOM 1153 C C . LEU A 1 141 ? 9.760 -1.474 14.435 1.00 79.81 141 LEU A C 1
ATOM 1155 O O . LEU A 1 141 ? 8.574 -1.157 14.522 1.00 79.81 141 LEU A O 1
ATOM 1159 N N . ILE A 1 142 ? 10.173 -2.740 14.567 1.00 83.00 142 ILE A N 1
ATOM 1160 C CA . ILE A 1 142 ? 9.259 -3.821 14.939 1.00 83.00 142 ILE A CA 1
ATOM 1161 C C . ILE A 1 142 ? 8.776 -3.577 16.370 1.00 83.00 142 ILE A C 1
ATOM 1163 O O . ILE A 1 142 ? 9.564 -3.304 17.273 1.00 83.00 142 ILE A O 1
ATOM 1167 N N . ARG A 1 143 ? 7.461 -3.674 16.553 1.00 84.94 143 ARG A N 1
ATOM 1168 C CA . ARG A 1 143 ? 6.775 -3.587 17.845 1.00 84.94 143 ARG A CA 1
ATOM 1169 C C . ARG A 1 143 ? 5.949 -4.832 18.074 1.00 84.94 143 ARG A C 1
ATOM 1171 O O . ARG A 1 143 ? 5.634 -5.547 17.121 1.00 84.94 143 ARG A O 1
ATOM 1178 N N . ASN A 1 144 ? 5.583 -5.073 19.325 1.00 85.12 144 ASN A N 1
ATOM 1179 C CA . ASN A 1 144 ? 4.665 -6.153 19.618 1.00 85.12 144 ASN A CA 1
ATOM 1180 C C . ASN A 1 144 ? 3.274 -5.786 19.072 1.00 85.12 144 ASN A C 1
ATOM 1182 O O . ASN A 1 144 ? 2.775 -4.685 19.301 1.00 85.12 144 ASN A O 1
ATOM 1186 N N . SER A 1 145 ? 2.622 -6.705 18.356 1.00 85.62 145 SER A N 1
ATOM 1187 C CA . SER A 1 145 ? 1.239 -6.515 17.904 1.00 85.62 145 SER A CA 1
ATOM 1188 C C . SER A 1 145 ? 0.263 -6.199 19.033 1.00 85.62 145 SER A C 1
ATOM 1190 O O . SER A 1 145 ? -0.740 -5.544 18.770 1.00 85.62 145 SER A O 1
ATOM 1192 N N . ARG A 1 146 ? 0.539 -6.632 20.269 1.00 84.81 146 ARG A N 1
ATOM 1193 C CA . ARG A 1 146 ? -0.284 -6.276 21.428 1.00 84.81 146 ARG A CA 1
ATOM 1194 C C . ARG A 1 146 ? -0.249 -4.777 21.714 1.00 84.81 146 ARG A C 1
ATOM 1196 O O . ARG A 1 146 ? -1.310 -4.177 21.753 1.00 84.81 146 ARG A O 1
ATOM 1203 N N . GLU A 1 147 ? 0.939 -4.178 21.792 1.00 90.31 147 GLU A N 1
ATOM 1204 C CA . GLU A 1 147 ? 1.102 -2.730 22.018 1.00 90.31 147 GLU A CA 1
ATOM 1205 C C . GLU A 1 147 ? 0.382 -1.924 20.924 1.00 90.31 147 GLU A C 1
ATOM 1207 O O . GLU A 1 147 ? -0.265 -0.914 21.181 1.00 90.31 147 GLU A O 1
ATOM 1212 N N . LEU A 1 148 ? 0.454 -2.404 19.676 1.00 94.19 148 LEU A N 1
ATOM 1213 C CA . LEU A 1 148 ? -0.265 -1.800 18.554 1.00 94.19 148 LEU A CA 1
ATOM 1214 C C . LEU A 1 148 ? -1.786 -1.946 18.688 1.00 94.19 148 LEU A C 1
ATOM 1216 O O . LEU A 1 148 ? -2.518 -1.049 18.286 1.00 94.19 148 LEU A O 1
ATOM 1220 N N . PHE A 1 149 ? -2.269 -3.073 19.207 1.00 93.56 149 PHE A N 1
ATOM 1221 C CA . PHE A 1 149 ? -3.693 -3.305 19.431 1.00 93.56 149 PHE A CA 1
ATOM 1222 C C . PHE A 1 149 ? -4.232 -2.435 20.571 1.00 93.56 149 PHE A C 1
ATOM 1224 O O . PHE A 1 149 ? -5.269 -1.800 20.395 1.00 93.56 149 PHE A O 1
ATOM 1231 N N . GLU A 1 150 ? -3.500 -2.365 21.684 1.00 92.81 150 GLU A N 1
ATOM 1232 C CA . GLU A 1 150 ? -3.796 -1.531 22.855 1.00 92.81 150 GLU A CA 1
ATOM 1233 C C . GLU A 1 150 ? -3.863 -0.056 22.474 1.00 92.81 150 GLU A C 1
ATOM 1235 O O . GLU A 1 150 ? -4.893 0.563 22.714 1.00 92.81 150 GLU A O 1
ATOM 1240 N N . LEU A 1 151 ? -2.878 0.454 21.722 1.00 96.06 151 LEU A N 1
ATOM 1241 C CA . LEU A 1 151 ? -2.936 1.811 21.173 1.00 96.06 151 LEU A CA 1
ATOM 1242 C C . LEU A 1 151 ? -4.248 2.063 20.418 1.00 96.06 151 LEU A C 1
ATOM 1244 O O . LEU A 1 151 ? -4.873 3.109 20.561 1.00 96.06 151 LEU A O 1
ATOM 1248 N N . GLY A 1 152 ? -4.682 1.106 19.595 1.00 96.88 152 GLY A N 1
ATOM 1249 C CA . GLY A 1 152 ? -5.942 1.232 18.872 1.00 96.88 152 GLY A CA 1
ATOM 1250 C C . GLY A 1 152 ? -7.158 1.338 19.799 1.00 96.88 152 GLY A C 1
ATOM 1251 O O . GLY A 1 152 ? -8.054 2.138 19.530 1.00 96.88 152 GLY A O 1
ATOM 1252 N N . LEU A 1 153 ? -7.185 0.559 20.885 1.00 96.25 153 LEU A N 1
ATOM 1253 C CA . LEU A 1 153 ? -8.244 0.617 21.895 1.00 96.25 153 LEU A CA 1
ATOM 1254 C C . LEU A 1 153 ? -8.208 1.924 22.692 1.00 96.25 153 LEU A C 1
ATOM 1256 O O . LEU A 1 153 ? -9.263 2.518 22.904 1.00 96.25 153 LEU A O 1
ATOM 1260 N N . ASP A 1 154 ? -7.029 2.380 23.106 1.00 95.50 154 ASP A N 1
ATOM 1261 C CA . ASP A 1 154 ? -6.853 3.605 23.891 1.00 95.50 154 ASP A CA 1
ATOM 1262 C C . ASP A 1 154 ? -7.362 4.819 23.108 1.00 95.50 154 ASP A C 1
ATOM 1264 O O . ASP A 1 154 ? -8.216 5.559 23.595 1.00 95.50 154 ASP A O 1
ATOM 1268 N N . LEU A 1 155 ? -6.991 4.929 21.827 1.00 96.12 155 LEU A N 1
ATOM 1269 C CA . LEU A 1 155 ? -7.488 5.981 20.931 1.00 96.12 155 LEU A CA 1
ATOM 1270 C C . LEU A 1 155 ? -9.023 6.005 20.812 1.00 96.12 155 LEU A C 1
ATOM 1272 O O . LEU A 1 155 ? -9.614 7.077 20.674 1.00 96.12 155 LEU A O 1
ATOM 1276 N N . MET A 1 156 ? -9.678 4.839 20.836 1.00 97.31 156 MET A N 1
ATOM 1277 C CA . MET A 1 156 ? -11.142 4.751 20.788 1.00 97.31 156 MET A CA 1
ATOM 1278 C C . MET A 1 156 ? -11.789 5.083 22.136 1.00 97.31 156 MET A C 1
ATOM 1280 O O . MET A 1 156 ? -12.834 5.731 22.166 1.00 97.31 156 MET A O 1
ATOM 1284 N N . ASN A 1 157 ? -11.179 4.666 23.246 1.00 95.25 157 ASN A N 1
ATOM 1285 C CA . ASN A 1 157 ? -11.709 4.880 24.594 1.00 95.25 157 ASN A CA 1
ATOM 1286 C C . ASN A 1 157 ? -11.540 6.327 25.077 1.00 95.25 157 ASN A C 1
ATOM 1288 O O . ASN A 1 157 ? -12.389 6.837 25.805 1.00 95.25 157 ASN A O 1
ATOM 1292 N N . GLU A 1 158 ? -10.483 7.010 24.644 1.00 92.75 158 GLU A N 1
ATOM 1293 C CA . GLU A 1 158 ? -10.166 8.384 25.052 1.00 92.75 158 GLU A CA 1
ATOM 1294 C C . GLU A 1 158 ? -10.855 9.453 24.189 1.00 92.75 158 GLU A C 1
ATOM 1296 O O . GLU A 1 158 ? -10.667 10.653 24.396 1.00 92.75 158 GLU A O 1
ATOM 1301 N N . VAL A 1 159 ? -11.706 9.039 23.242 1.00 90.62 159 VAL A N 1
ATOM 1302 C CA . VAL A 1 159 ? -12.355 9.922 22.261 1.00 90.62 159 VAL A CA 1
ATOM 1303 C C . VAL A 1 159 ? -13.125 11.092 22.889 1.00 90.62 159 VAL A C 1
ATOM 1305 O O . VAL A 1 159 ? -13.193 12.172 22.304 1.00 90.62 159 VAL A O 1
ATOM 1308 N N . SER A 1 160 ? -13.680 10.910 24.090 1.00 85.38 160 SER A N 1
ATOM 1309 C CA . SER A 1 160 ? -14.437 11.938 24.815 1.00 85.38 160 SER A CA 1
ATOM 1310 C C . SER A 1 160 ? -13.579 13.138 25.234 1.00 85.38 160 SER A C 1
ATOM 1312 O O . SER A 1 160 ? -14.102 14.246 25.346 1.00 85.38 160 SER A O 1
ATOM 1314 N N . GLY A 1 161 ? -12.269 12.944 25.421 1.00 84.50 161 GLY A N 1
ATOM 1315 C CA . GLY A 1 161 ? -11.310 14.011 25.716 1.00 84.50 161 GLY A CA 1
ATOM 1316 C C . GLY A 1 161 ? -10.778 14.729 24.472 1.00 84.50 161 GLY A C 1
ATOM 1317 O O . GLY A 1 161 ? -10.122 15.766 24.580 1.00 84.50 161 GLY A O 1
ATOM 1318 N N . VAL A 1 162 ? -11.061 14.209 23.275 1.00 88.38 162 VAL A N 1
ATOM 1319 C CA . VAL A 1 162 ? -10.474 14.705 22.030 1.00 88.38 162 VAL A CA 1
ATOM 1320 C C . VAL A 1 162 ? -11.292 15.870 21.483 1.00 88.38 162 VAL A C 1
ATOM 1322 O O . VAL A 1 162 ? -12.377 15.705 20.929 1.00 88.38 162 VAL A O 1
ATOM 1325 N N . THR A 1 163 ? -10.725 17.073 21.558 1.00 87.88 163 THR A N 1
ATOM 1326 C CA . THR A 1 163 ? -11.309 18.274 20.950 1.00 87.88 163 THR A CA 1
ATOM 1327 C C . THR A 1 163 ? -10.282 19.002 20.091 1.00 87.88 163 THR A C 1
ATOM 1329 O O . THR A 1 163 ? -9.084 19.006 20.367 1.00 87.88 163 THR A O 1
ATOM 1332 N N . CYS A 1 164 ? -10.736 19.625 19.005 1.00 90.50 164 CYS A N 1
ATOM 1333 C CA . CYS A 1 164 ? -9.885 20.467 18.174 1.00 90.50 164 CYS A CA 1
ATOM 1334 C C . CYS A 1 164 ? -10.667 21.684 17.697 1.00 90.50 164 CYS A C 1
ATOM 1336 O O . CYS A 1 164 ? -11.662 21.553 16.986 1.00 90.50 164 CYS A O 1
ATOM 1338 N N . ARG A 1 165 ? -10.163 22.881 18.023 1.00 88.06 165 ARG A N 1
ATOM 1339 C CA . ARG A 1 165 ? -10.785 24.162 17.651 1.00 88.06 165 ARG A CA 1
ATOM 1340 C C . ARG A 1 165 ? -11.072 24.279 16.151 1.00 88.06 165 ARG A C 1
ATOM 1342 O O . ARG A 1 165 ? -12.083 24.851 15.764 1.00 88.06 165 ARG A O 1
ATOM 1349 N N . TYR A 1 166 ? -10.181 23.751 15.315 1.00 90.62 166 TYR A N 1
ATOM 1350 C CA . TYR A 1 166 ? -10.251 23.881 13.856 1.00 90.62 166 TYR A CA 1
ATOM 1351 C C . TYR A 1 166 ? -10.814 22.637 13.159 1.00 90.62 166 TYR A C 1
ATOM 1353 O O . TYR A 1 166 ? -10.919 22.608 11.932 1.00 90.62 166 TYR A O 1
ATOM 1361 N N . ASN A 1 167 ? -11.145 21.589 13.917 1.00 90.88 167 ASN A N 1
ATOM 1362 C CA . ASN A 1 167 ? -11.669 20.350 13.368 1.00 90.88 167 ASN A CA 1
ATOM 1363 C C . ASN A 1 167 ? -12.742 19.761 14.297 1.00 90.88 167 ASN A C 1
ATOM 1365 O O . ASN A 1 167 ? -12.410 18.978 15.188 1.00 90.88 167 ASN A O 1
ATOM 1369 N N . PRO A 1 168 ? -14.029 20.085 14.077 1.00 92.06 168 PRO A N 1
ATOM 1370 C CA . PRO A 1 168 ? -15.116 19.595 14.925 1.00 92.06 168 PRO A CA 1
ATOM 1371 C C . PRO A 1 168 ? -15.333 18.079 14.814 1.00 92.06 168 PRO A C 1
ATOM 1373 O O . PRO A 1 168 ? -16.038 17.516 15.641 1.00 92.06 168 PRO A O 1
ATOM 1376 N N . LEU A 1 169 ? -14.729 17.430 13.808 1.00 95.19 169 LEU A N 1
ATOM 1377 C CA . LEU A 1 169 ? -14.774 15.980 13.602 1.00 95.19 169 LEU A CA 1
ATOM 1378 C C . LEU A 1 169 ? -13.523 15.254 14.132 1.00 95.19 169 LEU A C 1
ATOM 1380 O O . LEU A 1 169 ? -13.189 14.157 13.679 1.00 95.19 169 LEU A O 1
ATOM 1384 N N . GLN A 1 170 ? -12.733 15.900 14.999 1.00 95.25 170 GLN A N 1
ATOM 1385 C CA . GLN A 1 170 ? -11.466 15.331 15.463 1.00 95.25 170 GLN A CA 1
ATOM 1386 C C . GLN A 1 170 ? -11.673 14.053 16.282 1.00 95.25 170 GLN A C 1
ATOM 1388 O O . GLN A 1 170 ? -10.913 13.105 16.095 1.00 95.25 170 GLN A O 1
ATOM 1393 N N . ALA A 1 171 ? -12.706 14.014 17.122 1.00 95.81 171 ALA A N 1
ATOM 1394 C CA . ALA A 1 171 ? -13.081 12.846 17.909 1.00 95.81 171 ALA A CA 1
ATOM 1395 C C . ALA A 1 171 ? -13.371 11.630 17.008 1.00 95.81 171 ALA A C 1
ATOM 1397 O O . ALA A 1 171 ? -12.774 10.568 17.161 1.00 95.81 171 ALA A O 1
ATOM 1398 N N . GLU A 1 172 ? -14.186 11.807 15.969 1.00 97.31 172 GLU A N 1
ATOM 1399 C CA . GLU A 1 172 ? -14.561 10.733 15.044 1.00 97.31 172 GLU A CA 1
ATOM 140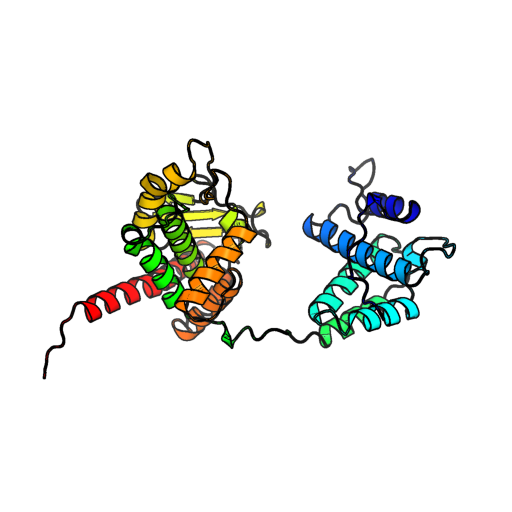0 C C . GLU A 1 172 ? -13.371 10.246 14.212 1.00 97.31 172 GLU A C 1
ATOM 1402 O O . GLU A 1 172 ? -13.284 9.071 13.850 1.00 97.31 172 GLU A O 1
ATOM 1407 N N . ILE A 1 173 ? -12.444 11.152 13.884 1.00 96.38 173 ILE A N 1
ATOM 1408 C CA . ILE A 1 173 ? -11.179 10.803 13.234 1.00 96.38 173 ILE A CA 1
ATOM 1409 C C . ILE A 1 173 ? -10.312 9.961 14.170 1.00 96.38 173 ILE A C 1
ATOM 1411 O O . ILE A 1 173 ? -9.785 8.950 13.713 1.00 96.38 173 ILE A O 1
ATOM 1415 N N . TYR A 1 174 ? -10.188 10.355 15.441 1.00 96.00 174 TYR A N 1
ATOM 1416 C CA . TYR A 1 174 ? -9.435 9.611 16.454 1.00 96.00 174 TYR A CA 1
ATOM 1417 C C . TYR A 1 174 ? -9.985 8.199 16.617 1.00 96.00 174 TYR A C 1
ATOM 1419 O O . TYR A 1 174 ? -9.243 7.230 16.476 1.00 96.00 174 TYR A O 1
ATOM 1427 N N . TYR A 1 175 ? -11.305 8.084 16.771 1.00 98.44 175 TYR A N 1
ATOM 1428 C CA . TYR A 1 175 ? -11.976 6.798 16.890 1.00 98.44 175 TYR A CA 1
ATOM 1429 C C . TYR A 1 175 ? -11.743 5.915 15.660 1.00 98.44 175 TYR A C 1
ATOM 1431 O O . TYR A 1 175 ? -11.345 4.756 15.769 1.00 98.44 175 TYR A O 1
ATOM 1439 N N . ARG A 1 176 ? -11.950 6.474 14.458 1.00 98.00 176 ARG A N 1
ATOM 1440 C CA . ARG A 1 176 ? -11.706 5.764 13.195 1.00 98.00 176 ARG A CA 1
ATOM 1441 C C . ARG A 1 176 ? -10.271 5.250 13.114 1.00 98.00 176 ARG A C 1
ATOM 1443 O O . ARG A 1 176 ? -10.052 4.129 12.661 1.00 98.00 176 ARG A O 1
ATOM 1450 N N . ASP A 1 177 ? -9.304 6.091 13.463 1.00 97.88 177 ASP A N 1
ATOM 1451 C CA . ASP A 1 177 ? -7.889 5.762 13.339 1.00 97.88 177 ASP A CA 1
ATOM 1452 C C . ASP A 1 177 ? -7.466 4.715 14.382 1.00 97.88 177 ASP A C 1
ATOM 1454 O O . ASP A 1 177 ? -6.735 3.788 14.026 1.00 97.88 177 ASP A O 1
ATOM 1458 N N . GLY A 1 178 ? -8.006 4.781 15.604 1.00 97.81 178 GLY A N 1
ATOM 1459 C CA . GLY A 1 178 ? -7.860 3.744 16.628 1.00 97.81 178 GLY A CA 1
ATOM 1460 C C . GLY A 1 178 ? -8.404 2.390 16.173 1.00 97.81 178 GLY A C 1
ATOM 1461 O O . GLY A 1 178 ? -7.678 1.392 16.173 1.00 97.81 178 GLY A O 1
ATOM 1462 N N . LEU A 1 179 ? -9.635 2.363 15.646 1.00 98.19 179 LEU A N 1
ATOM 1463 C CA . LEU A 1 179 ? -10.236 1.143 15.098 1.00 98.19 179 LEU A CA 1
ATOM 1464 C C . LEU A 1 179 ? -9.405 0.568 13.943 1.00 98.19 179 LEU A C 1
ATOM 1466 O O . LEU A 1 179 ? -9.207 -0.644 13.840 1.00 98.19 179 LEU A O 1
ATOM 1470 N N . LEU A 1 180 ? -8.889 1.435 13.071 1.00 97.38 180 LEU A N 1
ATOM 1471 C CA . LEU A 1 180 ? -8.036 1.038 11.956 1.00 97.38 180 LEU A CA 1
ATOM 1472 C C . LEU A 1 180 ? -6.741 0.374 12.443 1.00 97.38 180 LEU A C 1
ATOM 1474 O O . LEU A 1 180 ? -6.334 -0.651 11.887 1.00 97.38 180 LEU A O 1
ATOM 1478 N N . ILE A 1 181 ? -6.098 0.950 13.460 1.00 97.38 181 ILE A N 1
ATOM 1479 C CA . ILE A 1 181 ? -4.871 0.429 14.068 1.00 97.38 181 ILE A CA 1
ATOM 1480 C C . ILE A 1 181 ? -5.139 -0.918 14.753 1.00 97.38 181 ILE A C 1
ATOM 1482 O O . ILE A 1 181 ? -4.413 -1.876 14.484 1.00 97.38 181 ILE A O 1
ATOM 1486 N N . ALA A 1 182 ? -6.216 -1.038 15.536 1.00 95.94 182 ALA A N 1
ATOM 1487 C CA . ALA A 1 182 ? -6.586 -2.284 16.211 1.00 95.94 182 ALA A CA 1
ATOM 1488 C C . ALA A 1 182 ? -6.907 -3.418 15.217 1.00 95.94 182 ALA A C 1
ATOM 1490 O O . ALA A 1 182 ? -6.457 -4.561 15.380 1.00 95.94 182 ALA A O 1
ATOM 1491 N N . ILE A 1 183 ? -7.625 -3.112 14.128 1.00 94.19 183 ILE A N 1
ATOM 1492 C CA . ILE A 1 183 ? -7.860 -4.080 13.048 1.00 94.19 183 ILE A CA 1
ATOM 1493 C C . ILE A 1 183 ? -6.539 -4.463 12.378 1.00 94.19 183 ILE A C 1
ATOM 1495 O O . ILE A 1 183 ? -6.309 -5.644 12.159 1.00 94.19 183 ILE A O 1
ATOM 1499 N N . LEU A 1 184 ?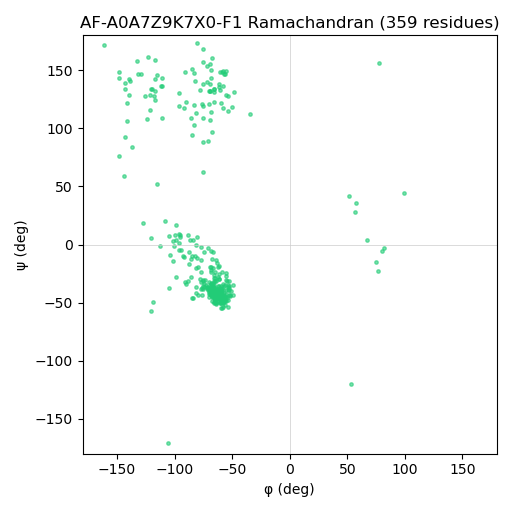 -5.641 -3.519 12.077 1.00 93.00 184 LEU A N 1
ATOM 1500 C CA . LEU A 1 184 ? -4.344 -3.850 11.475 1.00 93.00 184 LEU A CA 1
ATOM 1501 C C . LEU A 1 184 ? -3.452 -4.699 12.388 1.00 93.00 184 LEU A C 1
ATOM 1503 O O . LEU A 1 184 ? -2.743 -5.568 11.883 1.00 93.00 184 LEU A O 1
ATOM 1507 N N . ALA A 1 185 ? -3.470 -4.446 13.697 1.00 91.50 185 ALA A N 1
ATOM 1508 C CA . ALA A 1 185 ? -2.671 -5.170 14.682 1.00 91.50 185 ALA A CA 1
ATOM 1509 C C . ALA A 1 185 ? -3.120 -6.630 14.826 1.00 91.50 185 ALA A C 1
ATOM 1511 O O . ALA A 1 185 ? -2.287 -7.531 14.884 1.00 91.50 185 ALA A O 1
ATOM 1512 N N . SER A 1 186 ? -4.435 -6.863 14.810 1.00 86.94 186 SER A N 1
ATOM 1513 C CA . SER A 1 186 ? -5.031 -8.199 14.945 1.00 86.94 186 SER A CA 1
ATOM 1514 C C . SER A 1 186 ? -5.194 -8.945 13.612 1.00 86.94 186 SER A C 1
ATOM 1516 O O . SER A 1 186 ? -5.114 -10.176 13.552 1.00 86.94 186 SER A O 1
ATOM 1518 N N . ARG A 1 187 ? -5.425 -8.206 12.522 1.00 86.69 187 ARG A N 1
ATOM 1519 C CA . ARG A 1 187 ? -5.649 -8.686 11.153 1.00 86.69 187 ARG A CA 1
ATOM 1520 C C . ARG A 1 187 ? -4.868 -7.812 10.170 1.00 86.69 187 ARG A C 1
ATOM 1522 O O . ARG A 1 187 ? -5.437 -6.913 9.544 1.00 86.69 187 ARG A O 1
ATOM 1529 N N . PRO A 1 188 ? -3.568 -8.089 9.959 1.00 85.75 188 PRO A N 1
ATOM 1530 C CA . PRO A 1 188 ? -2.689 -7.254 9.145 1.00 85.75 188 PRO A CA 1
ATOM 1531 C C . PRO A 1 188 ? -2.963 -7.428 7.640 1.00 85.75 188 PRO A C 1
ATOM 1533 O O . PRO A 1 188 ? -2.095 -7.847 6.875 1.00 85.75 188 PRO A O 1
ATOM 1536 N N . VAL A 1 189 ? -4.166 -7.092 7.163 1.00 86.88 189 VAL A N 1
ATOM 1537 C CA . VAL A 1 189 ? -4.573 -7.107 5.747 1.00 86.88 189 VAL A CA 1
ATOM 1538 C C . VAL A 1 189 ? -3.824 -6.040 4.938 1.00 86.88 189 VAL A C 1
ATOM 1540 O O . VAL A 1 189 ? -3.147 -5.164 5.482 1.00 86.88 189 VAL A O 1
ATOM 1543 N N . ARG A 1 190 ? -3.773 -6.175 3.603 1.00 85.38 190 ARG A N 1
ATOM 1544 C CA . ARG A 1 190 ? -2.947 -5.272 2.770 1.00 85.38 190 ARG A CA 1
ATOM 1545 C C . ARG A 1 190 ? -3.566 -3.886 2.8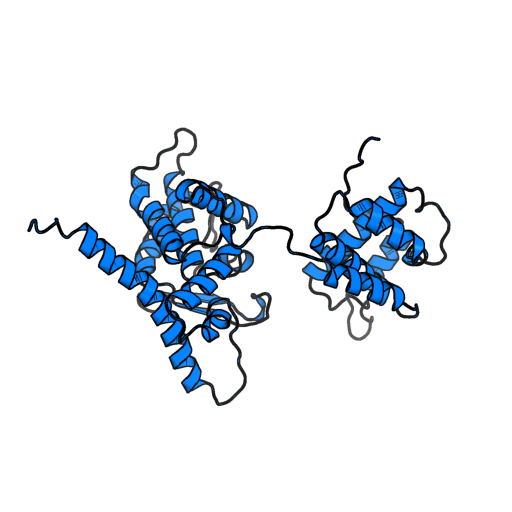23 1.00 85.38 190 ARG A C 1
ATOM 1547 O O . ARG A 1 190 ? -4.780 -3.791 2.796 1.00 85.38 190 ARG A O 1
ATOM 1554 N N . LEU A 1 191 ? -2.756 -2.824 2.833 1.00 90.44 191 LEU A N 1
ATOM 1555 C CA . LEU A 1 191 ? -3.272 -1.447 2.908 1.00 90.44 191 LEU A CA 1
ATOM 1556 C C . LEU A 1 191 ? -4.361 -1.174 1.855 1.00 90.44 191 LEU A C 1
ATOM 1558 O O . LEU A 1 191 ? -5.372 -0.564 2.176 1.00 90.44 191 LEU A O 1
ATOM 1562 N N . LYS A 1 192 ? -4.182 -1.693 0.629 1.00 88.50 192 LYS A N 1
ATOM 1563 C CA . LYS A 1 192 ? -5.208 -1.630 -0.421 1.00 88.50 192 LYS A CA 1
ATOM 1564 C C . LYS A 1 192 ? -6.514 -2.299 0.024 1.00 88.50 192 LYS A C 1
ATOM 1566 O O . LYS A 1 192 ? -7.543 -1.636 0.010 1.00 88.50 192 LYS A O 1
ATOM 1571 N N . ASN A 1 193 ? -6.455 -3.551 0.479 1.00 90.75 193 ASN A N 1
ATOM 1572 C CA . ASN A 1 193 ? -7.609 -4.307 0.976 1.00 90.75 193 ASN A CA 1
ATOM 1573 C C . ASN A 1 193 ? -8.275 -3.606 2.164 1.00 90.75 193 ASN A C 1
ATOM 1575 O O . ASN A 1 193 ? -9.481 -3.418 2.138 1.00 90.75 193 ASN A O 1
ATOM 1579 N N . LEU A 1 194 ? -7.490 -3.141 3.143 1.00 93.56 194 LEU A N 1
ATOM 1580 C CA . LEU A 1 194 ? -7.980 -2.389 4.298 1.00 93.56 194 LEU A CA 1
ATOM 1581 C C . LEU A 1 194 ? -8.816 -1.188 3.851 1.00 93.56 194 LEU A C 1
ATOM 1583 O O . LEU A 1 194 ? -9.967 -1.059 4.246 1.00 93.56 194 LEU A O 1
ATOM 1587 N N . THR A 1 195 ? -8.270 -0.337 2.977 1.00 94.12 195 THR A N 1
ATOM 1588 C CA . THR A 1 195 ? -8.995 0.841 2.469 1.00 94.12 195 THR A CA 1
ATOM 1589 C C . THR A 1 195 ? -10.163 0.498 1.548 1.00 94.12 195 THR A C 1
ATOM 1591 O O . THR A 1 195 ? -11.047 1.327 1.349 1.00 94.12 195 THR A O 1
ATOM 1594 N N . ALA A 1 196 ? -10.183 -0.714 0.992 1.00 93.62 196 ALA A N 1
ATOM 1595 C CA . ALA A 1 196 ? -11.238 -1.179 0.106 1.00 93.62 196 ALA A CA 1
ATOM 1596 C C . ALA A 1 196 ? -12.430 -1.814 0.846 1.00 93.62 196 ALA A C 1
ATOM 1598 O O . ALA A 1 196 ? -13.439 -2.098 0.198 1.00 93.62 196 ALA A O 1
ATOM 1599 N N . ILE A 1 197 ? -12.359 -2.014 2.168 1.00 96.88 197 ILE A N 1
ATOM 1600 C CA . ILE A 1 197 ? -13.434 -2.660 2.934 1.00 96.88 197 ILE A CA 1
ATOM 1601 C C . ILE A 1 197 ? -14.771 -1.948 2.687 1.00 96.88 197 ILE A C 1
ATOM 1603 O O . ILE A 1 197 ? -14.888 -0.725 2.812 1.00 96.88 197 ILE A O 1
ATOM 1607 N N . GLN A 1 198 ? -15.772 -2.744 2.317 1.00 97.25 198 GLN A N 1
ATOM 1608 C CA . GLN A 1 198 ? -17.156 -2.330 2.139 1.00 97.25 198 GLN A CA 1
ATOM 1609 C C . GLN A 1 198 ? -18.012 -3.074 3.157 1.00 97.25 198 GLN A C 1
ATOM 1611 O O . GLN A 1 198 ? -17.877 -4.289 3.314 1.00 97.25 198 GLN A O 1
ATOM 1616 N N . ILE A 1 199 ? -18.872 -2.338 3.849 1.00 97.12 199 ILE A N 1
ATOM 1617 C CA . ILE A 1 199 ? -19.822 -2.887 4.815 1.00 97.12 199 ILE A CA 1
ATOM 1618 C C . ILE A 1 199 ? -20.831 -3.754 4.053 1.00 97.12 199 ILE A C 1
ATOM 1620 O O . ILE A 1 199 ? -21.303 -3.351 2.990 1.00 97.12 199 ILE A O 1
ATOM 1624 N N . GLY A 1 200 ? -21.106 -4.957 4.559 1.00 93.75 200 GLY A N 1
ATOM 1625 C CA . GLY A 1 200 ? -22.007 -5.931 3.934 1.00 93.75 200 GLY A CA 1
ATOM 1626 C C . GLY A 1 200 ? -21.393 -6.750 2.792 1.00 93.75 200 GLY A C 1
ATOM 1627 O O . GLY A 1 200 ? -22.040 -7.664 2.299 1.00 93.75 200 GLY A O 1
ATOM 1628 N N . ARG A 1 201 ? -20.150 -6.456 2.381 1.00 93.50 201 ARG A N 1
ATOM 1629 C CA . ARG A 1 201 ? -19.401 -7.245 1.383 1.00 93.50 201 ARG A CA 1
ATOM 1630 C C . ARG A 1 201 ? -18.101 -7.791 1.953 1.00 93.50 201 ARG A C 1
ATOM 1632 O O . ARG A 1 201 ? -17.880 -8.990 1.940 1.00 93.50 201 ARG A O 1
ATOM 1639 N N . HIS A 1 202 ? -17.243 -6.898 2.442 1.00 95.75 202 HIS A N 1
ATOM 1640 C CA . HIS A 1 202 ? -15.948 -7.267 3.015 1.00 95.75 202 HIS A CA 1
ATOM 1641 C C . HIS A 1 202 ? -15.980 -7.323 4.537 1.00 95.75 202 HIS A C 1
ATOM 1643 O O . HIS A 1 202 ? -15.186 -8.038 5.131 1.00 95.75 202 HIS A O 1
ATOM 1649 N N . LEU A 1 203 ? -16.855 -6.536 5.165 1.00 96.38 203 LEU A N 1
ATOM 1650 C CA . LEU A 1 203 ? -17.123 -6.590 6.596 1.00 96.38 203 LEU A CA 1
ATOM 1651 C C . LEU A 1 203 ? -18.535 -7.140 6.788 1.00 96.38 203 LEU A C 1
ATOM 1653 O O . LEU A 1 203 ? -19.505 -6.446 6.470 1.00 96.38 203 LEU A O 1
ATOM 1657 N N . ILE A 1 204 ? -18.635 -8.374 7.274 1.00 93.69 204 ILE A N 1
ATOM 1658 C CA . ILE A 1 204 ? -19.901 -9.096 7.442 1.00 93.69 204 ILE A CA 1
ATOM 1659 C C . ILE A 1 204 ? -20.069 -9.440 8.917 1.00 93.69 204 ILE A C 1
ATOM 1661 O O . ILE A 1 204 ? -19.124 -9.903 9.550 1.00 93.69 204 ILE A O 1
ATOM 1665 N N . ARG A 1 205 ? -21.257 -9.207 9.473 1.00 92.56 205 ARG A N 1
ATOM 1666 C CA . ARG A 1 205 ? -21.593 -9.641 10.830 1.00 92.56 205 ARG A CA 1
ATOM 1667 C C . ARG A 1 205 ? -22.198 -11.040 10.765 1.00 92.56 205 ARG A C 1
ATOM 1669 O O . ARG A 1 205 ? -23.189 -11.234 10.066 1.00 92.56 205 ARG A O 1
ATOM 1676 N N . ILE A 1 206 ? -21.591 -11.987 11.472 1.00 86.69 206 ILE A N 1
ATOM 1677 C CA . ILE A 1 206 ? -22.107 -13.344 11.665 1.00 86.69 206 ILE A CA 1
ATOM 1678 C C . ILE A 1 206 ? -22.250 -13.520 13.175 1.00 86.69 206 ILE A C 1
ATOM 1680 O O . ILE A 1 206 ? -21.264 -13.419 13.909 1.00 86.69 206 ILE A O 1
ATOM 1684 N N . ASP A 1 207 ? -23.486 -13.695 13.637 1.00 88.62 207 ASP A N 1
ATOM 1685 C CA . ASP A 1 207 ? -23.850 -13.631 15.053 1.00 88.62 207 ASP A CA 1
ATOM 1686 C C . ASP A 1 207 ? -23.361 -12.315 15.706 1.00 88.62 207 ASP A C 1
ATOM 1688 O O . ASP A 1 207 ? -23.716 -11.211 15.275 1.00 88.62 207 ASP A O 1
ATOM 1692 N N . ASN A 1 208 ? -22.508 -12.411 16.728 1.00 86.81 208 ASN A N 1
ATOM 1693 C CA . ASN A 1 208 ? -21.941 -11.268 17.449 1.00 86.81 208 ASN A CA 1
ATOM 1694 C C . ASN A 1 208 ? -20.517 -10.899 17.006 1.00 86.81 208 ASN A C 1
ATOM 1696 O O . ASN A 1 208 ? -19.880 -10.041 17.619 1.00 86.81 208 ASN A O 1
ATOM 1700 N N . ILE A 1 209 ? -20.005 -11.514 15.937 1.00 87.81 209 ILE A N 1
ATOM 1701 C CA . ILE A 1 209 ? -18.623 -11.328 15.492 1.00 87.81 209 ILE A CA 1
ATOM 1702 C C . ILE A 1 209 ? -18.603 -10.786 14.065 1.00 87.81 209 ILE A C 1
ATOM 1704 O O . ILE A 1 209 ? -19.288 -11.276 13.166 1.00 87.81 209 ILE A O 1
ATOM 1708 N N . TYR A 1 210 ? -17.779 -9.767 13.841 1.00 91.56 210 TYR A N 1
ATOM 1709 C CA . TYR A 1 210 ? -17.493 -9.295 12.494 1.00 91.56 210 TYR A CA 1
ATOM 1710 C C . TYR A 1 210 ? -16.412 -10.137 11.825 1.00 91.56 210 TYR A C 1
ATOM 1712 O O . TYR A 1 210 ? -15.406 -10.491 12.432 1.00 91.56 210 TYR A O 1
ATOM 1720 N N . TRP A 1 211 ? -16.591 -10.399 10.539 1.00 89.19 211 TRP A N 1
ATOM 1721 C CA . TRP A 1 211 ? -15.673 -11.139 9.686 1.00 89.19 211 TRP A CA 1
ATOM 1722 C C . TRP A 1 211 ? -15.147 -10.248 8.570 1.00 89.19 211 TRP A C 1
ATOM 1724 O O . TRP A 1 211 ? -15.877 -9.422 8.017 1.00 89.19 211 TRP A O 1
ATOM 1734 N N . LEU A 1 212 ? -13.870 -10.439 8.237 1.00 89.06 212 LEU A N 1
ATOM 1735 C CA . LEU A 1 212 ? -13.254 -9.893 7.037 1.00 89.06 212 LEU A CA 1
ATOM 1736 C C . LEU A 1 212 ? -13.265 -10.946 5.937 1.00 89.06 212 LEU A C 1
ATOM 1738 O O . LEU A 1 212 ? -12.620 -11.986 6.085 1.00 89.06 212 LEU A O 1
ATOM 1742 N N . VAL A 1 213 ? -13.944 -10.631 4.837 1.00 86.94 213 VAL A N 1
ATOM 1743 C CA . VAL A 1 213 ? -14.082 -11.492 3.659 1.00 86.94 213 VAL A CA 1
ATOM 1744 C C . VAL A 1 213 ? -13.537 -10.764 2.428 1.00 86.94 213 VAL A C 1
ATOM 1746 O O . VAL A 1 213 ? -13.877 -9.609 2.181 1.00 86.94 213 VAL A O 1
ATOM 1749 N N . PHE A 1 214 ? -12.653 -11.407 1.668 1.00 84.69 214 PHE A N 1
ATOM 1750 C CA . PHE A 1 214 ? -12.135 -10.896 0.398 1.00 84.69 214 PHE A CA 1
ATOM 1751 C C . PHE A 1 214 ? -12.026 -12.027 -0.615 1.00 84.69 214 PHE A C 1
ATOM 1753 O O . PHE A 1 214 ? -11.358 -13.035 -0.358 1.00 84.69 214 PHE A O 1
ATOM 1760 N N . GLU A 1 215 ? -12.591 -11.807 -1.796 1.00 82.19 215 GLU A N 1
ATOM 1761 C CA . GLU A 1 215 ? -12.517 -12.757 -2.896 1.00 82.19 215 GLU A CA 1
ATOM 1762 C C . GLU A 1 215 ? -11.101 -12.865 -3.457 1.00 82.19 215 GLU A C 1
ATOM 1764 O O . GLU A 1 215 ? -10.296 -11.931 -3.384 1.00 82.19 215 GLU A O 1
ATOM 1769 N N . ALA A 1 216 ? -10.785 -14.002 -4.083 1.00 74.62 216 ALA A N 1
ATOM 1770 C CA . ALA A 1 216 ? -9.456 -14.242 -4.646 1.00 74.62 216 ALA A CA 1
ATOM 1771 C C . ALA A 1 216 ? -9.015 -13.105 -5.589 1.00 74.62 216 ALA A C 1
ATOM 1773 O O . ALA A 1 216 ? -7.894 -12.611 -5.479 1.00 74.62 216 ALA A O 1
ATOM 1774 N N . GLY A 1 217 ? -9.903 -12.618 -6.462 1.00 73.81 217 GLY A N 1
ATOM 1775 C CA . GLY A 1 217 ? -9.608 -11.519 -7.393 1.00 73.81 217 GLY A CA 1
ATOM 1776 C C . GLY A 1 217 ? -9.252 -10.181 -6.727 1.00 73.81 217 GLY A C 1
ATOM 1777 O O . GLY A 1 217 ? -8.620 -9.332 -7.353 1.00 73.81 217 GLY A O 1
ATOM 1778 N N . GLU A 1 218 ? -9.599 -9.995 -5.453 1.00 73.94 218 GLU A N 1
ATOM 1779 C CA . GLU A 1 218 ? -9.422 -8.741 -4.710 1.00 73.94 218 GLU A CA 1
ATOM 1780 C C . GLU A 1 218 ? -8.094 -8.689 -3.943 1.00 73.94 218 GLU A C 1
ATOM 1782 O O . GLU A 1 218 ? -7.686 -7.641 -3.431 1.00 73.94 218 GLU A O 1
ATOM 1787 N N . VAL A 1 219 ? -7.379 -9.814 -3.868 1.00 71.75 219 VAL A N 1
ATOM 1788 C CA . VAL A 1 219 ? -6.142 -9.944 -3.098 1.00 71.75 219 VAL A CA 1
ATOM 1789 C C . VAL A 1 219 ? -4.945 -10.124 -4.030 1.00 71.75 219 VAL A C 1
ATOM 1791 O O . VAL A 1 219 ? -4.959 -10.921 -4.961 1.00 71.75 219 VAL A O 1
ATOM 1794 N N . LYS A 1 220 ? -3.841 -9.415 -3.746 1.00 64.12 220 LYS A N 1
ATOM 1795 C CA . LYS A 1 220 ? -2.614 -9.410 -4.577 1.00 64.12 220 LYS A CA 1
ATOM 1796 C C . LYS A 1 220 ? -2.095 -10.808 -4.960 1.00 64.12 220 LYS A C 1
ATOM 1798 O O . LYS A 1 220 ? -1.513 -10.961 -6.025 1.00 64.12 220 LYS A O 1
ATOM 1803 N N . ASN A 1 221 ? -2.231 -11.793 -4.079 1.00 67.00 221 ASN A N 1
ATOM 1804 C CA . ASN A 1 221 ? -1.752 -13.162 -4.291 1.00 67.00 221 ASN A CA 1
ATOM 1805 C C . ASN A 1 221 ? -2.836 -14.112 -4.826 1.00 67.00 221 ASN A C 1
ATOM 1807 O O . ASN A 1 221 ? -2.581 -15.309 -4.896 1.00 67.00 221 ASN A O 1
ATOM 1811 N N . ARG A 1 222 ? -4.009 -13.585 -5.198 1.00 65.81 222 ARG A N 1
ATOM 1812 C CA . ARG A 1 222 ? -5.171 -14.335 -5.682 1.00 65.81 222 ARG A CA 1
ATOM 1813 C C . ARG A 1 222 ? -5.686 -15.396 -4.706 1.00 65.81 222 ARG A C 1
ATOM 1815 O O . ARG A 1 222 ? -6.106 -16.471 -5.119 1.00 65.81 222 ARG A O 1
ATOM 1822 N N . ARG A 1 223 ? -5.618 -15.110 -3.403 1.00 64.94 223 ARG A N 1
ATOM 1823 C CA . ARG A 1 223 ? -6.048 -16.025 -2.336 1.00 64.94 223 ARG A CA 1
ATOM 1824 C C . ARG A 1 223 ? -7.197 -15.411 -1.549 1.00 64.94 223 ARG A C 1
ATOM 1826 O O . ARG A 1 223 ? -7.062 -14.287 -1.073 1.00 64.94 223 ARG A O 1
ATOM 1833 N N . HIS A 1 224 ? -8.284 -16.168 -1.419 1.00 72.88 224 HIS A N 1
ATOM 1834 C CA . HIS A 1 224 ? -9.446 -15.808 -0.610 1.00 72.88 224 HIS A CA 1
ATOM 1835 C C . HIS A 1 224 ? -9.041 -15.581 0.855 1.00 72.88 224 HIS A C 1
ATOM 1837 O O . HIS A 1 224 ? -8.252 -16.353 1.413 1.00 72.88 224 HIS A O 1
ATOM 1843 N N . ILE A 1 225 ? -9.564 -14.525 1.473 1.00 78.25 225 ILE A N 1
ATOM 1844 C CA . ILE A 1 225 ? -9.377 -14.232 2.897 1.00 78.25 225 ILE A CA 1
ATOM 1845 C C . ILE A 1 225 ? -10.747 -14.287 3.552 1.00 78.25 225 ILE A C 1
ATOM 1847 O O . ILE A 1 225 ? -11.625 -13.537 3.159 1.00 78.25 225 ILE A O 1
ATOM 1851 N N . GLU A 1 226 ? -10.887 -15.116 4.578 1.00 81.25 226 GLU A N 1
ATOM 1852 C CA . GLU A 1 226 ? -12.070 -15.179 5.433 1.00 81.25 226 GLU A CA 1
ATOM 1853 C C . GLU A 1 226 ? -11.588 -15.413 6.857 1.00 81.25 226 GLU A C 1
ATOM 1855 O O . GLU A 1 226 ? -11.057 -16.476 7.184 1.00 81.25 226 GLU A O 1
ATOM 1860 N N . VAL A 1 227 ? -11.654 -14.367 7.676 1.00 81.69 227 VAL A N 1
ATOM 1861 C CA . VAL A 1 227 ? -11.124 -14.390 9.042 1.00 81.69 227 VAL A CA 1
ATOM 1862 C C . VAL A 1 227 ? -12.027 -13.592 9.977 1.00 81.69 227 VAL A C 1
ATOM 1864 O O . VAL A 1 227 ? -12.446 -12.490 9.611 1.00 81.69 227 VAL A O 1
ATOM 1867 N N . PRO A 1 228 ? -12.290 -14.078 11.202 1.00 82.44 228 PRO A N 1
ATOM 1868 C CA . PRO A 1 228 ? -13.013 -13.286 12.185 1.00 82.44 228 PRO A CA 1
ATOM 1869 C C . PRO A 1 228 ? -12.140 -12.112 12.638 1.00 82.44 228 PRO A C 1
ATOM 1871 O O . PRO A 1 228 ? -10.910 -12.214 12.680 1.00 82.44 228 PRO A O 1
ATOM 1874 N N . ILE A 1 229 ? -12.758 -11.001 13.006 1.00 87.06 229 ILE A N 1
ATOM 1875 C CA . ILE A 1 229 ? -12.157 -9.919 13.792 1.00 87.06 229 ILE A CA 1
ATOM 1876 C C . ILE A 1 229 ? -12.245 -10.322 15.277 1.00 87.06 229 ILE A C 1
ATOM 1878 O O . ILE A 1 229 ? -13.168 -11.055 15.633 1.00 87.06 229 ILE A O 1
ATOM 1882 N N . PRO A 1 230 ? -11.281 -9.941 16.146 1.00 86.25 230 PRO A N 1
ATOM 1883 C CA . PRO A 1 230 ? -11.422 -10.162 17.586 1.00 86.25 230 PRO A CA 1
ATOM 1884 C C . PRO A 1 230 ? -12.791 -9.699 18.097 1.00 86.25 230 PRO A C 1
ATOM 1886 O O . PRO A 1 230 ? -13.188 -8.568 17.825 1.00 86.25 230 PRO A O 1
ATOM 1889 N N . GLU A 1 231 ? -13.480 -10.544 18.862 1.00 86.56 231 GLU A N 1
ATOM 1890 C CA . GLU A 1 231 ? -14.833 -10.267 19.367 1.00 86.56 231 GLU A CA 1
ATOM 1891 C C . GLU A 1 231 ? -14.910 -8.960 20.168 1.00 86.56 231 GLU A C 1
ATOM 1893 O O . GLU A 1 231 ? -15.872 -8.210 20.034 1.00 86.56 231 GLU A O 1
ATOM 1898 N N . ILE A 1 232 ? -13.851 -8.625 20.917 1.00 89.44 232 ILE A N 1
ATOM 1899 C CA . ILE A 1 232 ? -13.754 -7.355 21.650 1.00 89.44 232 ILE A CA 1
ATOM 1900 C C . ILE A 1 232 ? -13.948 -6.134 20.741 1.00 89.44 232 ILE A C 1
ATOM 1902 O O . ILE A 1 232 ? -14.464 -5.127 21.206 1.00 89.44 232 ILE A O 1
ATOM 1906 N N . LEU A 1 233 ? -13.577 -6.210 19.457 1.00 94.94 233 LEU A N 1
ATOM 1907 C CA . LEU A 1 233 ? -13.756 -5.113 18.506 1.00 94.94 233 LEU A CA 1
ATOM 1908 C C . LEU A 1 233 ? -15.176 -5.018 17.948 1.00 94.94 233 LEU A C 1
ATOM 1910 O O . LEU A 1 233 ? -15.483 -4.001 17.336 1.00 94.94 233 LEU A O 1
ATOM 1914 N N . SER A 1 234 ? -16.050 -6.010 18.139 1.00 94.31 234 SER A N 1
ATOM 1915 C CA . SER A 1 234 ? -17.418 -5.946 17.613 1.00 94.31 234 SER A CA 1
ATOM 1916 C C . SER A 1 234 ? -18.192 -4.753 18.172 1.00 94.31 234 SER A C 1
ATOM 1918 O O . SER A 1 234 ? -18.831 -4.039 17.403 1.00 94.31 234 SER A O 1
ATOM 1920 N N . SER A 1 235 ? -18.078 -4.479 19.475 1.00 95.12 235 SER A N 1
ATOM 1921 C CA . SER A 1 235 ? -18.720 -3.315 20.100 1.00 95.12 235 SER A CA 1
ATOM 1922 C C . SER A 1 235 ? -18.138 -1.990 19.598 1.00 95.12 235 SER A C 1
ATOM 1924 O O . SER A 1 235 ? -18.889 -1.052 19.345 1.00 95.12 235 SER A O 1
ATOM 1926 N N . TYR A 1 236 ? -16.822 -1.924 19.377 1.00 97.62 236 TYR A N 1
ATOM 1927 C CA .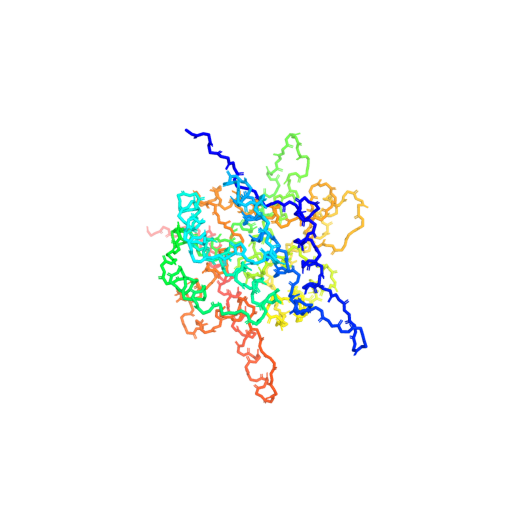 TYR A 1 236 ? -16.177 -0.739 18.803 1.00 97.62 236 TYR A CA 1
ATOM 1928 C C . TYR A 1 236 ? -16.557 -0.522 17.332 1.00 97.62 236 TYR A C 1
ATOM 1930 O O . TYR A 1 236 ? -16.717 0.608 16.877 1.00 97.62 236 TYR A O 1
ATOM 1938 N N . ILE A 1 237 ? -16.725 -1.601 16.563 1.00 98.19 237 ILE A N 1
ATOM 1939 C CA . ILE A 1 237 ? -17.229 -1.523 15.189 1.00 98.19 237 ILE A CA 1
ATOM 1940 C C . ILE A 1 237 ? -18.672 -1.017 15.202 1.00 98.19 237 ILE A C 1
ATOM 1942 O O . ILE A 1 237 ? -18.990 -0.114 14.433 1.00 98.19 237 ILE A O 1
ATOM 1946 N N . ASP A 1 238 ? -19.527 -1.545 16.077 1.00 97.88 238 ASP A N 1
ATOM 1947 C CA . ASP A 1 238 ? -20.919 -1.103 16.202 1.00 97.88 238 ASP A CA 1
ATOM 1948 C C . ASP A 1 238 ? -21.016 0.388 16.553 1.00 97.88 238 ASP A C 1
ATOM 1950 O O . ASP A 1 238 ? -21.765 1.128 15.908 1.00 97.88 238 ASP A O 1
ATOM 1954 N N . ASP A 1 239 ? -20.210 0.855 17.508 1.00 97.88 239 ASP A N 1
ATOM 1955 C CA . ASP A 1 239 ? -20.138 2.264 17.899 1.00 97.88 239 ASP A CA 1
ATOM 1956 C C . ASP A 1 239 ? -19.591 3.149 16.764 1.00 97.88 239 ASP A C 1
ATOM 1958 O O . ASP A 1 239 ? -20.170 4.191 16.437 1.00 97.88 239 ASP A O 1
ATOM 1962 N N . TYR A 1 240 ? -18.541 2.698 16.064 1.00 98.31 240 TYR A N 1
ATOM 1963 C CA . TYR A 1 240 ? -18.044 3.389 14.874 1.00 98.31 240 TYR A CA 1
ATOM 1964 C C . TYR A 1 240 ? -19.133 3.537 13.813 1.00 98.31 240 TYR A C 1
ATOM 1966 O O . TYR A 1 240 ? -19.326 4.629 13.280 1.00 98.31 240 TYR A O 1
ATOM 1974 N N . LEU A 1 241 ? -19.846 2.457 13.495 1.00 97.81 241 LEU A N 1
ATOM 1975 C CA . LEU A 1 241 ? -20.869 2.450 12.454 1.00 97.81 241 LEU A CA 1
ATOM 1976 C C . LEU A 1 241 ? -22.095 3.293 12.826 1.00 97.81 241 LEU A C 1
ATOM 1978 O O . LEU A 1 241 ? -22.671 3.915 11.931 1.00 97.81 241 LEU A O 1
ATOM 1982 N N . SER A 1 242 ? -22.457 3.341 14.109 1.00 97.31 242 SER A N 1
ATOM 1983 C CA . SER A 1 242 ? -23.687 3.983 14.589 1.00 97.31 242 SER A CA 1
ATOM 1984 C C . SER A 1 242 ? -23.507 5.460 14.944 1.00 97.31 242 SER A C 1
ATOM 1986 O O . SER A 1 242 ? -24.419 6.251 14.710 1.00 97.31 242 SER A O 1
ATOM 1988 N N . HIS A 1 243 ? -22.340 5.861 15.460 1.00 96.06 243 HIS A N 1
ATOM 1989 C CA . HIS A 1 243 ? -22.143 7.206 16.016 1.00 96.06 243 HIS A CA 1
ATOM 1990 C C . HIS A 1 243 ? -21.072 8.015 15.277 1.00 96.06 243 HIS A C 1
ATOM 1992 O O . HIS A 1 243 ? -21.323 9.149 14.858 1.00 96.06 243 HIS A O 1
ATOM 1998 N N . HIS A 1 244 ? -19.888 7.442 15.049 1.00 97.31 244 HIS A N 1
ATOM 1999 C CA . HIS A 1 244 ? -18.746 8.201 14.513 1.00 97.31 244 HIS A CA 1
ATOM 2000 C C 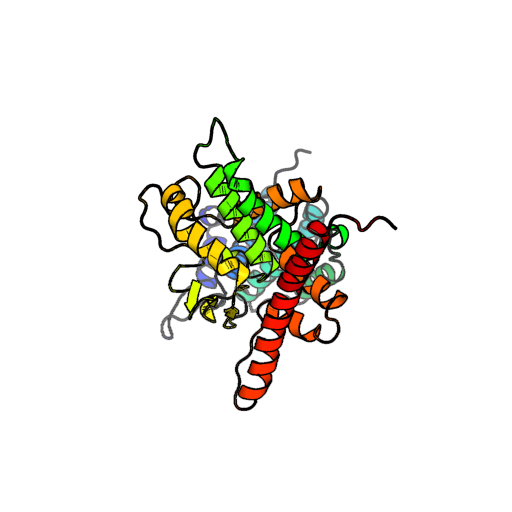. HIS A 1 244 ? -18.766 8.317 12.987 1.00 97.31 244 HIS A C 1
ATOM 2002 O O . HIS A 1 244 ? -18.574 9.389 12.409 1.00 97.31 244 HIS A O 1
ATOM 2008 N N . ARG A 1 245 ? -19.023 7.205 12.296 1.00 97.19 245 ARG A N 1
ATOM 2009 C CA . ARG A 1 245 ? -19.037 7.133 10.833 1.00 97.19 245 ARG A CA 1
ATOM 2010 C C . ARG A 1 245 ? -20.137 7.996 10.203 1.00 97.19 245 ARG A C 1
ATOM 2012 O O . ARG A 1 245 ? -19.810 8.680 9.231 1.00 97.19 245 ARG A O 1
ATOM 2019 N N . PRO A 1 246 ? -21.387 8.040 10.709 1.00 96.75 246 PRO A N 1
ATOM 2020 C CA . PRO A 1 246 ? -22.420 8.912 10.145 1.00 96.75 246 PRO A CA 1
ATOM 2021 C C . PRO A 1 246 ? -22.031 10.395 10.189 1.00 96.75 246 PRO A C 1
ATOM 2023 O O . PRO A 1 246 ? -22.231 11.116 9.211 1.00 96.75 246 PRO A O 1
ATOM 2026 N N . ARG A 1 247 ? -21.380 10.833 11.276 1.00 96.25 247 ARG A N 1
ATOM 2027 C CA . ARG A 1 247 ? -20.849 12.199 11.408 1.00 96.25 247 ARG A CA 1
ATOM 2028 C C . ARG A 1 247 ? -19.734 12.486 10.403 1.00 96.25 247 ARG A C 1
ATOM 2030 O O . ARG A 1 247 ? -19.717 13.562 9.817 1.00 96.25 247 ARG A O 1
ATOM 2037 N N . LEU A 1 248 ? -18.841 11.525 10.147 1.00 96.38 248 LEU A N 1
ATOM 2038 C CA . LEU A 1 248 ? -17.801 11.662 9.116 1.00 96.38 248 LEU A CA 1
ATOM 2039 C C . LEU A 1 248 ? -18.375 11.734 7.696 1.00 96.38 248 LEU A C 1
ATOM 2041 O O . LEU A 1 248 ? -17.842 12.484 6.876 1.00 96.38 248 LEU A O 1
ATOM 2045 N N . LEU A 1 249 ? -19.442 10.977 7.410 1.00 95.94 249 LEU A N 1
ATOM 2046 C CA . LEU A 1 249 ? -20.093 10.935 6.095 1.00 95.94 249 LEU A CA 1
ATOM 2047 C C . LEU A 1 249 ? -20.757 12.255 5.713 1.00 95.94 249 LEU A C 1
ATOM 2049 O O . LEU A 1 249 ? -20.847 12.546 4.521 1.00 95.94 249 LEU A O 1
ATOM 2053 N N . GLN A 1 250 ? -21.213 13.047 6.688 1.00 93.00 250 GLN A N 1
ATOM 2054 C CA . GLN A 1 250 ? -21.849 14.348 6.438 1.00 93.00 250 GLN A CA 1
ATOM 2055 C C . GLN A 1 250 ? -22.993 14.246 5.408 1.00 93.00 250 GLN A C 1
ATOM 2057 O O . GLN A 1 250 ? -23.101 15.056 4.494 1.00 93.00 250 GLN A O 1
ATOM 2062 N N . GLY A 1 251 ? -23.812 13.193 5.511 1.00 91.31 251 GLY A N 1
ATOM 2063 C CA . GLY A 1 251 ? -24.923 12.923 4.586 1.00 91.31 251 GLY A CA 1
ATOM 2064 C C . GLY A 1 251 ? -24.537 12.239 3.267 1.00 91.31 251 GLY A C 1
ATOM 2065 O O . GLY A 1 251 ? -25.417 11.886 2.487 1.00 91.31 251 GLY A O 1
ATOM 2066 N N . THR A 1 252 ? -23.249 11.992 3.013 1.00 93.38 252 THR A N 1
ATOM 2067 C CA . THR A 1 252 ? -22.792 11.258 1.823 1.00 93.38 252 THR A CA 1
ATOM 2068 C C . THR A 1 252 ? -23.191 9.785 1.903 1.00 93.38 252 THR A C 1
ATOM 2070 O O . THR A 1 252 ? -22.926 9.110 2.899 1.00 93.38 252 THR A O 1
ATOM 2073 N N . LEU A 1 253 ? -23.758 9.246 0.822 1.00 91.69 253 LEU A N 1
ATOM 2074 C CA . LEU A 1 253 ? -24.018 7.813 0.694 1.00 91.69 253 LEU A CA 1
ATOM 2075 C C . LEU A 1 253 ? -22.740 7.083 0.268 1.00 91.69 253 LEU A C 1
ATOM 2077 O O . LEU A 1 253 ? -22.236 7.255 -0.840 1.00 91.69 253 LEU A O 1
ATOM 2081 N N . SER A 1 254 ? -22.208 6.244 1.154 1.00 93.38 254 SER A N 1
ATOM 2082 C CA . SER A 1 254 ? -21.083 5.358 0.857 1.00 93.38 254 SER A CA 1
ATOM 2083 C C . SER A 1 254 ? -21.203 4.082 1.675 1.00 93.38 254 SER A C 1
ATOM 2085 O O . SER A 1 254 ? -21.590 4.119 2.842 1.00 93.38 254 SER A O 1
ATOM 2087 N N . ASN A 1 255 ? -20.823 2.949 1.086 1.00 94.62 255 ASN A N 1
ATOM 2088 C CA . ASN A 1 255 ? -20.691 1.671 1.786 1.00 94.62 255 ASN A CA 1
ATOM 2089 C C . ASN A 1 255 ? -19.247 1.382 2.228 1.00 94.62 255 ASN A C 1
ATOM 2091 O O . ASN A 1 255 ? -18.982 0.327 2.801 1.00 94.62 255 ASN A O 1
ATOM 2095 N N . ARG A 1 256 ? -18.290 2.286 1.968 1.00 96.50 256 ARG A N 1
ATOM 2096 C CA . ARG A 1 256 ? -16.910 2.121 2.445 1.00 96.50 256 ARG A CA 1
ATOM 2097 C C . ARG A 1 256 ? -16.871 2.185 3.961 1.00 96.50 256 ARG A C 1
ATOM 2099 O O . ARG A 1 256 ? -17.434 3.108 4.546 1.00 96.50 256 ARG A O 1
ATOM 2106 N N . LEU A 1 257 ? -16.155 1.257 4.589 1.00 97.38 257 LEU A N 1
ATOM 2107 C CA . LEU A 1 257 ? -15.970 1.290 6.038 1.00 97.38 257 LEU A CA 1
ATOM 2108 C C . LEU A 1 257 ? -15.291 2.601 6.453 1.00 97.38 257 LEU A C 1
ATOM 2110 O O . LEU A 1 257 ? -15.818 3.338 7.278 1.00 97.38 257 LEU A O 1
ATOM 2114 N N . TRP A 1 258 ? -14.178 2.941 5.801 1.00 97.56 258 TRP A N 1
ATOM 2115 C CA . TRP A 1 258 ? -13.350 4.082 6.182 1.00 97.56 258 TRP A CA 1
ATOM 2116 C C . TRP A 1 258 ? -13.735 5.368 5.456 1.00 97.56 258 TRP A C 1
ATOM 2118 O O . TRP A 1 258 ? -13.561 5.498 4.239 1.00 97.56 258 TRP A O 1
ATOM 2128 N N . THR A 1 259 ? -14.170 6.353 6.237 1.00 95.81 259 THR A N 1
ATOM 2129 C CA . THR A 1 259 ? -14.605 7.662 5.737 1.00 95.81 259 THR A CA 1
ATOM 2130 C C . THR A 1 259 ? -13.618 8.750 6.149 1.00 95.81 259 THR A C 1
ATOM 2132 O O . THR A 1 259 ? -13.124 8.769 7.278 1.00 95.81 259 THR A O 1
ATOM 2135 N N . SER A 1 260 ? -13.282 9.645 5.224 1.00 94.25 260 SER A N 1
ATOM 2136 C CA . SER A 1 260 ? -12.460 10.827 5.488 1.00 94.25 260 SER A CA 1
ATOM 2137 C C . SER A 1 260 ? -13.257 11.903 6.229 1.00 94.25 260 SER A C 1
ATOM 2139 O O . SER A 1 260 ? -14.479 11.862 6.286 1.00 94.25 260 SER A O 1
ATOM 2141 N N . ARG A 1 261 ? -12.572 12.929 6.742 1.00 91.56 261 ARG A N 1
ATOM 2142 C CA . ARG A 1 261 ? -13.242 14.085 7.365 1.00 91.56 261 ARG A CA 1
ATOM 2143 C C . ARG A 1 261 ? -14.051 14.950 6.387 1.00 91.56 261 ARG A C 1
ATOM 2145 O O . ARG A 1 261 ? -14.680 15.907 6.810 1.00 91.56 261 ARG A O 1
ATOM 2152 N N . PHE A 1 262 ? -13.969 14.663 5.089 1.00 91.38 262 PHE A N 1
ATOM 2153 C CA . PHE A 1 262 ? -14.646 15.399 4.022 1.00 91.38 262 PHE A CA 1
ATOM 2154 C C . PHE A 1 262 ? -15.804 14.586 3.415 1.00 91.38 262 PHE A C 1
ATOM 2156 O O . PHE A 1 262 ? -16.150 14.795 2.259 1.00 91.38 262 PHE A O 1
ATOM 2163 N N . GLY A 1 263 ? -16.327 13.573 4.120 1.00 90.25 263 GLY A N 1
ATOM 2164 C CA . GLY A 1 263 ? -17.428 12.721 3.640 1.00 90.25 263 GLY A CA 1
ATOM 2165 C C . GLY A 1 263 ? -17.034 11.662 2.604 1.00 90.25 263 GLY A C 1
ATOM 2166 O O . GLY A 1 263 ? -17.685 10.628 2.492 1.00 90.25 263 GLY A O 1
ATOM 2167 N N . GLY A 1 264 ? -15.930 11.866 1.880 1.00 92.25 264 GLY A N 1
ATOM 2168 C CA . GLY A 1 264 ? -15.429 10.923 0.879 1.00 92.25 264 GLY A CA 1
ATOM 2169 C C . GLY A 1 264 ? -14.636 9.742 1.451 1.00 92.25 264 GLY A C 1
ATOM 2170 O O . GLY A 1 264 ? -14.277 9.707 2.629 1.00 92.25 264 GLY A O 1
ATOM 2171 N N . ASN A 1 265 ? -14.289 8.797 0.577 1.00 93.31 265 ASN A N 1
ATOM 2172 C CA . ASN A 1 265 ? -13.524 7.593 0.916 1.00 93.31 265 ASN A CA 1
ATOM 2173 C C . ASN A 1 265 ? -12.125 7.926 1.463 1.00 93.31 265 ASN A C 1
ATOM 2175 O O . ASN A 1 265 ? -11.411 8.773 0.920 1.00 93.31 265 ASN A O 1
ATOM 2179 N N . LEU A 1 266 ? -11.688 7.215 2.505 1.00 94.81 266 LEU A N 1
ATOM 2180 C CA . LEU A 1 266 ? -10.348 7.401 3.058 1.00 94.81 266 LEU A CA 1
ATOM 2181 C C . LEU A 1 266 ? -9.277 6.749 2.165 1.00 94.81 266 LEU A C 1
ATOM 2183 O O . LEU A 1 266 ? -9.282 5.542 1.928 1.00 94.81 266 LEU A O 1
ATOM 2187 N N . SER A 1 267 ? -8.325 7.549 1.676 1.00 94.00 267 SER A N 1
ATOM 2188 C CA . SER A 1 267 ? -7.283 7.065 0.760 1.00 94.00 267 SER A CA 1
ATOM 2189 C C . SER A 1 267 ? -6.198 6.230 1.461 1.00 94.00 267 SER A C 1
ATOM 2191 O O . SER A 1 267 ? -5.903 6.423 2.642 1.00 94.00 267 SER A O 1
ATOM 2193 N N . CYS A 1 268 ? -5.498 5.375 0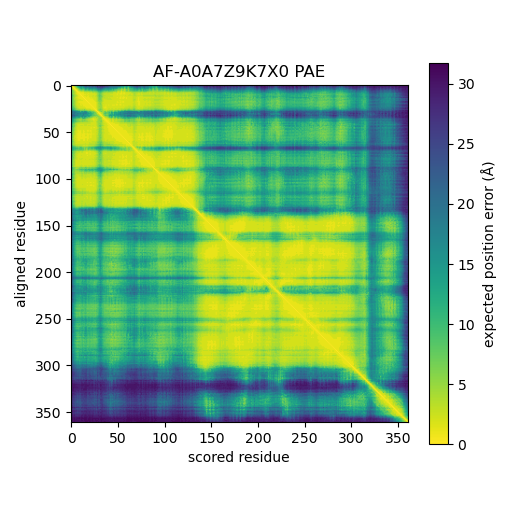.703 1.00 93.00 268 CYS A N 1
ATOM 2194 C CA . CYS A 1 268 ? -4.298 4.665 1.175 1.00 93.00 268 CYS A CA 1
ATOM 2195 C C . CYS A 1 268 ? -3.235 5.607 1.768 1.00 93.00 268 CYS A C 1
ATOM 2197 O O . CYS A 1 268 ? -2.582 5.261 2.753 1.00 93.00 268 CYS A O 1
ATOM 2199 N N . ASN A 1 269 ? -3.036 6.786 1.171 1.00 91.56 269 ASN A N 1
ATOM 2200 C CA . ASN A 1 269 ? -2.048 7.752 1.654 1.00 91.56 269 ASN A CA 1
ATOM 2201 C C . ASN A 1 269 ? -2.492 8.384 2.976 1.00 91.56 269 ASN A C 1
ATOM 2203 O O . ASN A 1 269 ? -1.668 8.535 3.875 1.00 91.56 269 ASN A O 1
ATOM 2207 N N . SER A 1 270 ? -3.787 8.680 3.113 1.00 93.75 270 SER A N 1
ATOM 2208 C CA . SER A 1 270 ? -4.375 9.193 4.351 1.00 93.75 270 SER A CA 1
ATOM 2209 C C . SER A 1 270 ? -4.244 8.174 5.479 1.00 93.75 270 SER A C 1
ATOM 2211 O O . SER A 1 270 ? -3.715 8.522 6.528 1.00 93.75 270 SER A O 1
ATOM 2213 N N . VAL A 1 271 ? -4.609 6.909 5.242 1.00 95.25 271 VAL A N 1
ATOM 2214 C CA . VAL A 1 271 ? -4.418 5.832 6.228 1.00 95.25 271 VAL A CA 1
ATOM 2215 C C . VAL A 1 271 ? -2.952 5.690 6.621 1.00 95.25 271 VAL A C 1
ATOM 2217 O O . VAL A 1 271 ? -2.629 5.675 7.803 1.00 95.25 271 VAL A O 1
ATOM 2220 N N . ARG A 1 272 ? -2.035 5.637 5.644 1.00 94.50 272 ARG A N 1
ATOM 2221 C CA . ARG A 1 272 ? -0.596 5.550 5.933 1.00 94.50 272 ARG A CA 1
ATOM 2222 C C . ARG A 1 272 ? -0.125 6.711 6.807 1.00 94.50 272 ARG A C 1
ATOM 2224 O O . ARG A 1 272 ? 0.697 6.485 7.686 1.00 94.50 272 ARG A O 1
ATOM 2231 N N . ARG A 1 273 ? -0.598 7.930 6.535 1.00 95.88 273 ARG A N 1
ATOM 2232 C CA . ARG A 1 273 ? -0.249 9.120 7.313 1.00 95.88 273 ARG A CA 1
ATOM 2233 C C . ARG A 1 273 ? -0.776 9.017 8.742 1.00 95.88 273 ARG A C 1
ATOM 2235 O O . ARG A 1 273 ? 0.012 9.216 9.650 1.00 95.88 273 ARG A O 1
ATOM 2242 N N . GLN A 1 274 ? -2.051 8.679 8.934 1.00 95.56 274 GLN A N 1
ATOM 2243 C CA . GLN A 1 274 ? -2.641 8.610 10.276 1.00 95.56 274 GLN A CA 1
ATOM 2244 C C . GLN A 1 274 ? -2.018 7.511 11.133 1.00 95.56 274 GLN A C 1
ATOM 2246 O O . GLN A 1 274 ? -1.619 7.776 12.258 1.00 95.56 274 GLN A O 1
ATOM 2251 N N . VAL A 1 275 ? -1.816 6.312 10.575 1.00 95.81 275 VAL A N 1
ATOM 2252 C CA . VAL A 1 275 ? -1.137 5.224 11.298 1.00 95.81 275 VAL A CA 1
ATOM 2253 C C . VAL A 1 275 ? 0.265 5.646 11.734 1.00 95.81 275 VAL A C 1
ATOM 2255 O O . VAL A 1 275 ? 0.657 5.386 12.865 1.00 95.81 275 VAL A O 1
ATOM 2258 N N . LYS A 1 276 ? 1.018 6.333 10.865 1.00 96.38 276 LYS A N 1
ATOM 2259 C CA . LYS A 1 276 ? 2.342 6.847 11.231 1.00 96.38 276 LYS A CA 1
ATOM 2260 C C . LYS A 1 276 ? 2.278 7.875 12.354 1.00 96.38 276 LYS A C 1
ATOM 2262 O O . LYS A 1 276 ? 3.089 7.770 13.254 1.00 96.38 276 LYS A O 1
ATOM 2267 N N . LEU A 1 277 ? 1.347 8.827 12.282 1.00 96.62 277 LEU A N 1
ATOM 2268 C CA . LEU A 1 277 ? 1.209 9.885 13.285 1.00 96.62 277 LEU A CA 1
ATOM 2269 C C . LEU A 1 277 ? 0.947 9.293 14.671 1.00 96.62 277 LEU A C 1
ATOM 2271 O O . LEU A 1 277 ? 1.742 9.514 15.573 1.00 96.62 277 LEU A O 1
ATOM 2275 N N . HIS A 1 278 ? -0.086 8.458 14.799 1.00 96.62 278 HIS A N 1
ATOM 2276 C CA . HIS A 1 278 ? -0.451 7.840 16.080 1.00 96.62 278 HIS A CA 1
ATOM 2277 C C . HIS A 1 278 ? 0.643 6.923 16.634 1.00 96.62 278 HIS A C 1
ATOM 2279 O O . HIS A 1 278 ? 0.908 6.910 17.829 1.00 96.62 278 HIS A O 1
ATOM 2285 N N . THR A 1 279 ? 1.321 6.160 15.772 1.00 95.88 279 THR A N 1
ATOM 2286 C CA . THR A 1 279 ? 2.407 5.270 16.226 1.00 95.88 279 THR A CA 1
ATOM 2287 C C . THR A 1 279 ? 3.692 6.023 16.567 1.00 95.88 279 THR A C 1
ATOM 2289 O O . THR A 1 279 ? 4.433 5.592 17.444 1.00 95.88 279 THR A O 1
ATOM 2292 N N . GLU A 1 280 ? 3.967 7.147 15.907 1.00 96.12 280 GLU A N 1
ATOM 2293 C CA . GLU A 1 280 ? 5.084 8.026 16.253 1.00 96.12 280 GLU A CA 1
ATOM 2294 C C . GLU A 1 280 ? 4.844 8.735 17.583 1.00 96.12 280 GLU A C 1
ATOM 2296 O O . GLU A 1 280 ? 5.748 8.761 18.412 1.00 96.12 280 GLU A O 1
ATOM 2301 N N . GLU A 1 281 ? 3.627 9.226 17.812 1.00 95.19 281 GLU A N 1
ATOM 2302 C CA . GLU A 1 281 ? 3.217 9.825 19.083 1.00 95.19 281 GLU A CA 1
ATOM 2303 C C . GLU A 1 281 ? 3.309 8.821 20.241 1.00 95.19 281 GLU A C 1
ATOM 2305 O O . GLU A 1 281 ? 3.904 9.127 21.270 1.00 95.19 281 GLU A O 1
ATOM 2310 N N . ALA A 1 282 ? 2.814 7.596 20.048 1.00 94.38 282 ALA A N 1
ATOM 2311 C CA . ALA A 1 282 ? 2.814 6.576 21.095 1.00 94.38 282 ALA A CA 1
ATOM 2312 C C . ALA A 1 282 ? 4.192 5.938 21.352 1.00 94.38 282 ALA A C 1
ATOM 2314 O O . ALA A 1 282 ? 4.534 5.626 22.490 1.00 94.38 282 ALA A O 1
ATOM 2315 N N . PHE A 1 283 ? 4.994 5.703 20.305 1.00 92.88 283 PHE A N 1
ATOM 2316 C CA . PHE A 1 283 ? 6.203 4.866 20.401 1.00 92.88 283 PHE A CA 1
ATOM 2317 C C . PHE A 1 283 ? 7.504 5.585 20.032 1.00 92.88 283 PHE A C 1
ATOM 2319 O O . PHE A 1 283 ? 8.550 4.929 19.909 1.00 92.88 283 PHE A O 1
ATOM 2326 N N . GLY A 1 284 ? 7.443 6.894 19.776 1.00 92.44 284 GLY A N 1
ATOM 2327 C CA . GLY A 1 284 ? 8.567 7.729 19.344 1.00 92.44 284 GLY A CA 1
ATOM 2328 C C . GLY A 1 284 ? 9.095 7.415 17.940 1.00 92.44 284 GLY A C 1
ATOM 2329 O O . GLY A 1 284 ? 10.110 7.975 17.528 1.00 92.44 284 GLY A O 1
ATOM 2330 N N . LYS A 1 285 ? 8.465 6.485 17.204 1.00 89.69 285 LYS A N 1
ATOM 2331 C CA . LYS A 1 285 ? 8.880 6.087 15.852 1.00 89.69 285 LYS A CA 1
ATOM 2332 C C . LYS A 1 285 ? 7.673 5.787 14.956 1.00 89.69 285 LYS A C 1
ATOM 2334 O O . LYS A 1 285 ? 6.807 5.010 15.355 1.00 89.69 285 LYS A O 1
ATOM 2339 N N . PRO A 1 286 ? 7.642 6.291 13.709 1.00 92.50 286 PRO A N 1
ATOM 2340 C CA . PRO A 1 286 ? 6.515 6.077 12.809 1.00 92.50 286 PRO A CA 1
ATOM 2341 C C . PRO A 1 286 ? 6.503 4.656 12.235 1.00 92.50 286 PRO A C 1
ATOM 2343 O O . PRO A 1 286 ? 7.380 4.260 11.458 1.00 92.50 286 PRO A O 1
ATOM 2346 N N . ILE A 1 287 ? 5.439 3.909 12.515 1.00 91.88 287 ILE A N 1
ATOM 2347 C CA . ILE A 1 287 ? 5.218 2.559 11.990 1.00 91.88 287 ILE A CA 1
ATOM 2348 C C . ILE A 1 287 ? 4.322 2.650 10.755 1.00 91.88 287 ILE A C 1
ATOM 2350 O O . ILE A 1 287 ? 3.284 3.306 10.726 1.00 91.88 287 ILE A O 1
ATOM 2354 N N . THR A 1 288 ? 4.731 2.000 9.664 1.00 89.94 288 THR A N 1
ATOM 2355 C CA . THR A 1 288 ? 3.908 1.966 8.442 1.00 89.94 288 THR A CA 1
ATOM 2356 C C . THR A 1 288 ? 2.873 0.842 8.514 1.00 89.94 288 THR A C 1
ATOM 2358 O O . THR A 1 288 ? 3.202 -0.220 9.033 1.00 89.94 288 THR A O 1
ATOM 2361 N N . PRO A 1 289 ? 1.700 0.961 7.858 1.00 88.69 289 PRO A N 1
ATOM 2362 C CA . PRO A 1 289 ? 0.727 -0.137 7.781 1.00 88.69 289 PRO A CA 1
ATOM 2363 C C . PRO A 1 289 ? 1.289 -1.453 7.224 1.00 88.69 289 PRO A C 1
ATOM 2365 O O . PRO A 1 289 ? 0.754 -2.524 7.482 1.00 88.69 289 PRO A O 1
ATOM 2368 N N . HIS A 1 290 ? 2.358 -1.399 6.418 1.00 84.88 290 HIS A N 1
ATOM 2369 C CA . HIS A 1 290 ? 3.004 -2.623 5.952 1.00 84.88 290 HIS A CA 1
ATOM 2370 C C . HIS A 1 290 ? 3.746 -3.331 7.091 1.00 84.88 290 HIS A C 1
ATOM 2372 O O . HIS A 1 290 ? 3.696 -4.556 7.146 1.00 84.88 290 HIS A O 1
ATOM 2378 N N . LEU A 1 291 ? 4.383 -2.577 7.989 1.00 87.25 291 LEU A N 1
ATOM 2379 C CA . LEU A 1 291 ? 5.209 -3.119 9.064 1.00 87.25 291 LEU A CA 1
ATOM 2380 C C . LEU A 1 291 ? 4.390 -3.877 10.117 1.00 87.25 291 LEU A C 1
ATOM 2382 O O . LEU A 1 291 ? 4.913 -4.810 10.704 1.00 87.25 291 LEU A O 1
ATOM 2386 N N . PHE A 1 292 ? 3.092 -3.584 10.259 1.00 89.12 292 PHE A N 1
ATOM 2387 C CA . PHE A 1 292 ? 2.162 -4.359 11.100 1.00 89.12 292 PHE A CA 1
ATOM 2388 C C . PHE A 1 292 ? 2.172 -5.859 10.775 1.00 89.12 292 PHE A C 1
ATOM 2390 O O . PHE A 1 292 ? 1.989 -6.690 11.655 1.00 89.12 292 PHE A O 1
ATOM 2397 N N . ARG A 1 293 ? 2.430 -6.220 9.511 1.00 84.88 293 ARG A N 1
ATOM 2398 C CA . ARG A 1 293 ? 2.614 -7.620 9.109 1.00 84.88 293 ARG A CA 1
ATOM 2399 C C . ARG A 1 293 ? 3.821 -8.261 9.774 1.00 84.88 293 ARG A C 1
ATOM 2401 O O . ARG A 1 293 ? 3.750 -9.396 10.218 1.00 84.88 293 ARG A O 1
ATOM 2408 N N . ASP A 1 294 ? 4.931 -7.542 9.786 1.00 79.06 294 ASP A N 1
ATOM 2409 C CA . ASP A 1 294 ? 6.175 -8.043 10.351 1.00 79.06 294 ASP A CA 1
ATOM 2410 C C . ASP A 1 294 ? 6.103 -8.037 11.877 1.00 79.06 294 ASP A C 1
ATOM 2412 O O . ASP A 1 294 ? 6.542 -8.997 12.492 1.00 79.06 294 ASP A O 1
ATOM 2416 N N . CYS A 1 295 ? 5.448 -7.035 12.474 1.00 82.94 295 CYS A N 1
ATOM 2417 C CA . CYS A 1 295 ? 5.100 -7.034 13.895 1.00 82.94 295 CYS A CA 1
ATOM 2418 C C . CYS A 1 295 ? 4.286 -8.278 14.272 1.00 82.94 295 CYS A C 1
ATOM 2420 O O . CYS A 1 295 ? 4.661 -8.987 15.198 1.00 82.94 295 CYS A O 1
ATOM 2422 N N . ALA A 1 296 ? 3.238 -8.606 13.506 1.00 78.31 296 ALA A N 1
ATOM 2423 C CA . ALA A 1 296 ? 2.437 -9.804 13.749 1.00 78.31 296 ALA A CA 1
ATOM 2424 C C . ALA A 1 296 ? 3.261 -11.089 13.617 1.00 78.31 296 ALA A C 1
ATOM 2426 O O . ALA A 1 296 ? 3.197 -11.944 14.495 1.00 78.31 296 ALA A O 1
ATOM 2427 N N . ALA A 1 297 ? 4.074 -11.198 12.563 1.00 73.00 297 ALA A N 1
ATOM 2428 C CA . ALA A 1 297 ? 4.974 -12.330 12.361 1.00 73.00 297 ALA A CA 1
ATOM 2429 C C . ALA A 1 297 ? 5.950 -12.521 13.529 1.00 73.00 297 ALA A C 1
ATOM 2431 O O . ALA A 1 297 ? 6.097 -13.628 14.040 1.00 73.00 297 ALA A O 1
ATOM 2432 N N . THR A 1 298 ? 6.594 -11.441 13.972 1.00 72.38 298 THR A N 1
ATOM 2433 C CA . THR A 1 298 ? 7.537 -11.471 15.091 1.00 72.38 298 THR A CA 1
ATOM 2434 C C . THR A 1 298 ? 6.834 -11.760 16.416 1.00 72.38 298 THR A C 1
ATOM 2436 O O . THR A 1 298 ? 7.332 -12.574 17.184 1.00 72.38 298 THR A O 1
ATOM 2439 N N . SER A 1 299 ? 5.662 -11.175 16.678 1.00 71.50 299 SER A N 1
ATOM 2440 C CA . SER A 1 299 ? 4.877 -11.472 17.883 1.00 71.50 299 SER A CA 1
ATOM 2441 C C . SER A 1 299 ? 4.458 -12.940 17.954 1.00 71.50 299 SER A C 1
ATOM 2443 O O . SER A 1 299 ? 4.590 -13.534 19.017 1.00 71.50 299 SER A O 1
ATOM 2445 N N . ILE A 1 300 ? 4.002 -13.538 16.849 1.00 65.56 300 ILE A N 1
ATOM 2446 C CA . ILE A 1 300 ? 3.687 -14.976 16.802 1.00 65.56 300 ILE A CA 1
ATOM 2447 C C . ILE A 1 300 ? 4.952 -15.787 17.071 1.00 65.56 300 ILE A C 1
ATOM 2449 O O . ILE A 1 300 ? 4.938 -16.678 17.905 1.00 65.56 300 ILE A O 1
ATOM 2453 N N . ALA A 1 301 ? 6.073 -15.445 16.433 1.00 63.91 301 ALA A N 1
ATOM 2454 C CA . ALA A 1 301 ? 7.315 -16.182 16.640 1.00 63.91 301 ALA A CA 1
ATOM 2455 C C . ALA A 1 301 ? 7.841 -16.141 18.081 1.00 63.91 301 ALA A C 1
ATOM 2457 O O . ALA A 1 301 ? 8.499 -17.085 18.507 1.00 63.91 301 ALA A O 1
ATOM 2458 N N . ILE A 1 302 ? 7.558 -15.066 18.821 1.00 62.62 302 ILE A N 1
ATOM 2459 C CA . ILE A 1 302 ? 7.983 -14.906 20.215 1.00 62.62 302 ILE A CA 1
ATOM 2460 C C . ILE A 1 302 ? 7.003 -15.576 21.186 1.00 62.62 302 ILE A C 1
ATOM 2462 O O . ILE A 1 302 ? 7.440 -16.253 22.110 1.00 62.62 302 ILE A O 1
ATOM 2466 N N . HIS A 1 303 ? 5.697 -15.361 21.007 1.00 62.03 303 HIS A N 1
ATOM 2467 C CA . HIS A 1 303 ? 4.670 -15.728 21.998 1.00 62.03 303 HIS A CA 1
ATOM 2468 C C . HIS A 1 303 ? 3.923 -17.018 21.666 1.00 62.03 303 HIS A C 1
ATOM 2470 O O . HIS A 1 303 ? 3.234 -17.556 22.524 1.00 62.03 303 HIS A O 1
ATOM 2476 N N . ASP A 1 304 ? 4.047 -17.500 20.433 1.00 61.09 304 ASP A N 1
ATOM 2477 C CA . ASP A 1 304 ? 3.409 -18.721 19.953 1.00 61.09 304 ASP A CA 1
ATOM 2478 C C . ASP A 1 304 ? 4.328 -19.475 18.959 1.00 61.09 304 ASP A C 1
ATOM 2480 O O . ASP A 1 304 ? 3.993 -19.655 17.778 1.00 61.09 304 ASP A O 1
ATOM 2484 N N . PRO A 1 305 ? 5.547 -19.869 19.396 1.00 57.50 305 PRO A N 1
ATOM 2485 C CA . PRO A 1 305 ? 6.555 -20.473 18.524 1.00 57.50 305 PRO A CA 1
ATOM 2486 C C . PRO A 1 305 ? 6.078 -21.796 17.903 1.00 57.50 305 PRO A C 1
ATOM 2488 O O . PRO A 1 305 ? 6.440 -22.118 16.769 1.00 57.50 305 PRO A O 1
ATOM 2491 N N . GLU A 1 306 ? 5.207 -22.524 18.609 1.00 53.31 306 GLU A N 1
ATOM 2492 C CA . GLU A 1 306 ? 4.554 -23.750 18.139 1.00 53.31 306 GLU A CA 1
ATOM 2493 C C . GLU A 1 306 ? 3.546 -23.506 17.011 1.00 53.31 306 GLU A C 1
ATOM 2495 O O . GLU A 1 306 ? 3.036 -24.458 16.441 1.00 53.31 306 GLU A O 1
ATOM 2500 N N . HIS A 1 307 ? 3.261 -22.256 16.642 1.00 54.53 307 HIS A N 1
ATOM 2501 C CA . HIS A 1 307 ? 2.367 -21.914 15.536 1.00 54.53 307 HIS A CA 1
ATOM 2502 C C . HIS A 1 307 ? 3.015 -20.943 14.532 1.00 54.53 307 HIS A C 1
ATOM 2504 O O . HIS A 1 307 ? 2.334 -20.348 13.691 1.00 54.53 307 HIS A O 1
ATOM 2510 N N . VAL A 1 308 ? 4.351 -20.828 14.527 1.00 49.75 308 VAL A N 1
ATOM 2511 C CA . VAL A 1 308 ? 5.123 -19.964 13.603 1.00 49.75 308 VAL A CA 1
ATOM 2512 C C . VAL A 1 308 ? 4.780 -20.201 12.132 1.00 49.75 308 VAL A C 1
ATOM 2514 O O . VAL A 1 308 ? 4.711 -19.243 11.356 1.00 49.75 308 VAL A O 1
ATOM 2517 N N . TRP A 1 309 ? 4.499 -21.444 11.728 1.00 47.59 309 TRP A N 1
ATOM 2518 C CA . TRP A 1 309 ? 4.099 -21.790 10.354 1.00 47.59 309 TRP A CA 1
ATOM 2519 C C . TRP A 1 309 ? 2.792 -21.111 9.900 1.00 47.59 309 TRP A C 1
ATOM 2521 O O . TRP A 1 309 ? 2.552 -20.964 8.699 1.00 47.59 309 TRP A O 1
ATOM 2531 N N . ILE A 1 310 ? 1.979 -20.619 10.838 1.00 51.81 310 ILE A N 1
ATOM 2532 C CA . ILE A 1 310 ? 0.692 -19.945 10.606 1.00 51.81 310 ILE A CA 1
ATOM 2533 C C . ILE A 1 310 ? 0.875 -18.445 10.331 1.00 51.81 310 ILE A C 1
ATOM 2535 O O . ILE A 1 310 ? -0.021 -17.799 9.785 1.00 51.81 310 ILE A O 1
ATOM 2539 N N . THR A 1 311 ? 2.071 -17.898 10.573 1.00 51.34 311 THR A N 1
ATOM 2540 C CA . THR A 1 311 ? 2.459 -16.531 10.187 1.00 51.34 311 THR A CA 1
ATOM 2541 C C . THR A 1 311 ? 2.133 -16.248 8.722 1.00 51.34 311 THR A C 1
ATOM 2543 O O . THR A 1 311 ? 1.550 -15.223 8.378 1.00 51.34 311 THR A O 1
ATOM 2546 N N . THR A 1 312 ? 2.425 -17.202 7.840 1.00 52.28 312 THR A N 1
ATOM 2547 C CA . THR A 1 312 ? 2.116 -17.116 6.410 1.00 52.28 312 THR A CA 1
ATOM 2548 C C . THR A 1 312 ? 0.601 -16.947 6.192 1.00 52.28 312 THR A C 1
ATOM 2550 O O . THR A 1 312 ? 0.197 -16.123 5.370 1.00 52.28 312 THR A O 1
ATOM 2553 N N . ASN A 1 313 ? -0.236 -17.610 6.992 1.00 53.81 313 ASN A N 1
ATOM 2554 C CA . ASN A 1 313 ? -1.698 -17.634 6.876 1.00 53.81 313 ASN A CA 1
ATOM 2555 C C . ASN A 1 313 ? -2.385 -16.383 7.451 1.00 53.81 313 ASN A C 1
ATOM 2557 O O . ASN A 1 313 ? -3.223 -15.801 6.762 1.00 53.81 313 ASN A O 1
ATOM 2561 N N . ILE A 1 314 ? -1.968 -15.884 8.624 1.00 56.34 314 ILE A N 1
ATOM 2562 C CA . ILE A 1 314 ? -2.445 -14.603 9.202 1.00 56.34 314 ILE A CA 1
ATOM 2563 C C . ILE A 1 314 ? -2.075 -13.410 8.298 1.00 56.34 314 ILE A C 1
ATOM 2565 O O . ILE A 1 314 ? -2.795 -12.413 8.218 1.00 56.34 314 ILE A O 1
ATOM 2569 N N . LEU A 1 315 ? -0.986 -13.537 7.532 1.00 57.31 315 LEU A N 1
ATOM 2570 C CA . LEU A 1 315 ? -0.555 -12.568 6.522 1.00 57.31 315 LEU A CA 1
ATOM 2571 C C . LEU A 1 315 ? -1.285 -12.688 5.166 1.00 57.31 315 LEU A C 1
ATOM 2573 O O . LEU A 1 315 ? -1.039 -11.869 4.265 1.00 57.31 315 LEU A O 1
ATOM 2577 N N . GLY A 1 316 ? -2.215 -13.644 5.041 1.00 47.31 316 GLY A N 1
ATOM 2578 C CA . GLY A 1 316 ? -3.151 -13.794 3.924 1.00 47.31 316 GLY A CA 1
ATOM 2579 C C . GLY A 1 316 ? -2.758 -14.840 2.878 1.00 47.31 316 GLY A C 1
ATOM 2580 O O . GLY A 1 316 ? -2.848 -14.549 1.685 1.00 47.31 316 GLY A O 1
ATOM 2581 N N . HIS A 1 317 ? -2.304 -16.030 3.279 1.00 47.56 317 HIS A N 1
ATOM 2582 C CA . HIS A 1 317 ? -1.886 -17.107 2.367 1.00 47.56 317 HIS A CA 1
ATOM 2583 C C . HIS A 1 317 ? -2.753 -18.383 2.422 1.00 47.56 317 HIS A C 1
ATOM 2585 O O . HIS A 1 317 ? -2.203 -19.473 2.452 1.00 47.56 317 HIS A O 1
ATOM 2591 N N . ASN A 1 318 ? -4.078 -18.303 2.296 1.00 42.94 318 ASN A N 1
ATOM 2592 C CA . ASN A 1 318 ? -4.914 -19.514 2.189 1.00 42.94 318 ASN A CA 1
ATOM 2593 C C . ASN A 1 318 ? -4.772 -20.236 0.827 1.00 42.94 318 ASN A C 1
ATOM 2595 O O . ASN A 1 318 ? -4.729 -19.588 -0.219 1.00 42.94 318 ASN A O 1
ATOM 2599 N N . THR A 1 319 ? -4.737 -21.571 0.825 1.00 42.19 319 THR A N 1
ATOM 2600 C CA . THR A 1 319 ? -4.834 -22.434 -0.373 1.00 42.19 319 THR A CA 1
ATOM 2601 C C . THR A 1 319 ? -6.096 -23.293 -0.341 1.00 42.19 319 THR A C 1
ATOM 2603 O O . THR A 1 319 ? -6.509 -23.760 0.714 1.00 42.19 319 THR A O 1
ATOM 2606 N N . LEU A 1 320 ? -6.663 -23.533 -1.526 1.00 31.78 320 LEU A N 1
ATOM 2607 C CA . LEU A 1 320 ? -7.733 -24.488 -1.813 1.00 31.78 320 LEU A CA 1
ATOM 2608 C C . LEU A 1 320 ? -7.248 -25.437 -2.917 1.00 31.78 320 LEU A C 1
ATOM 2610 O O . LEU A 1 320 ? -7.152 -25.030 -4.070 1.00 31.78 320 LEU A O 1
ATOM 2614 N N . ALA A 1 321 ? -6.967 -26.689 -2.566 1.00 31.70 321 ALA A N 1
ATOM 2615 C CA . ALA A 1 321 ? -7.055 -27.837 -3.466 1.00 31.70 321 ALA A CA 1
ATOM 2616 C C . ALA A 1 321 ? -7.443 -29.075 -2.635 1.00 31.70 321 ALA A C 1
ATOM 2618 O O . ALA A 1 321 ? -7.191 -29.137 -1.437 1.00 31.70 321 ALA A O 1
ATOM 2619 N N . THR A 1 322 ? -8.170 -29.981 -3.273 1.00 32.47 322 THR A N 1
ATOM 2620 C CA . THR A 1 322 ? -9.154 -30.954 -2.768 1.00 32.47 322 THR A CA 1
ATOM 2621 C C . THR A 1 322 ? -8.734 -31.943 -1.658 1.00 32.47 322 THR A C 1
ATOM 2623 O O . THR A 1 322 ? -7.607 -32.415 -1.595 1.00 32.47 322 THR A O 1
ATOM 2626 N N . SER A 1 323 ? -9.738 -32.302 -0.842 1.00 26.56 323 SER A N 1
ATOM 2627 C CA . SER A 1 323 ? -9.888 -33.472 0.056 1.00 26.56 323 SER A CA 1
ATOM 2628 C C . SER A 1 323 ? -9.132 -33.570 1.394 1.00 26.56 323 SER A C 1
ATOM 2630 O O . SER A 1 323 ? -9.619 -34.286 2.263 1.00 26.56 323 SER A O 1
ATOM 2632 N N . GLN A 1 324 ? -8.099 -32.769 1.676 1.00 35.75 324 GLN A N 1
ATOM 2633 C CA . GLN A 1 324 ? -7.513 -32.660 3.040 1.00 35.75 324 GLN A CA 1
ATOM 2634 C C . GLN A 1 324 ? -8.201 -31.582 3.925 1.00 35.75 324 GLN A C 1
ATOM 2636 O O . GLN A 1 324 ? -7.745 -31.226 5.009 1.00 35.75 324 GLN A O 1
ATOM 2641 N N . LYS A 1 325 ? -9.313 -31.026 3.428 1.00 37.69 325 LYS A N 1
ATOM 2642 C CA . LYS A 1 325 ? -9.803 -29.661 3.688 1.00 37.69 325 LYS A CA 1
ATOM 2643 C C . LYS A 1 325 ? -10.492 -29.425 5.043 1.00 37.69 325 LYS A C 1
ATOM 2645 O O . LYS A 1 325 ? -10.507 -28.291 5.501 1.00 37.69 325 LYS A O 1
ATOM 2650 N N . TYR A 1 326 ? -11.041 -30.446 5.699 1.00 31.62 326 TYR A N 1
ATOM 2651 C CA . TYR A 1 326 ? -11.792 -30.240 6.951 1.00 31.62 326 TYR A CA 1
ATOM 2652 C C . TYR A 1 326 ? -10.908 -30.216 8.206 1.00 31.62 326 TYR A C 1
ATOM 2654 O O . TYR A 1 326 ? -11.235 -29.533 9.174 1.00 31.62 326 TYR A O 1
ATOM 2662 N N . TYR A 1 327 ? -9.768 -30.910 8.184 1.00 33.84 327 TYR A N 1
ATOM 2663 C CA . TYR A 1 327 ? -8.894 -31.040 9.353 1.00 33.84 327 TYR A CA 1
ATOM 2664 C C . TYR A 1 327 ? -7.980 -29.813 9.534 1.00 33.84 327 TYR A C 1
ATOM 2666 O O . TYR A 1 327 ? -7.867 -29.272 10.634 1.00 33.84 327 TYR A O 1
ATOM 2674 N N . ASP A 1 328 ? -7.424 -29.286 8.438 1.00 40.69 328 ASP A N 1
ATOM 2675 C CA . ASP A 1 328 ? -6.558 -28.098 8.471 1.00 40.69 328 ASP A CA 1
ATOM 2676 C C . ASP A 1 328 ? -7.346 -26.796 8.707 1.00 40.69 328 ASP A C 1
ATOM 2678 O O . ASP A 1 328 ? -6.855 -25.885 9.373 1.00 40.69 328 ASP A O 1
ATOM 2682 N N . GLN A 1 329 ? -8.604 -26.721 8.249 1.00 38.97 329 GLN A N 1
ATOM 2683 C CA . GLN A 1 329 ? -9.495 -25.579 8.498 1.00 38.97 329 GLN A CA 1
ATOM 2684 C C . GLN A 1 329 ? -9.753 -25.368 9.997 1.00 38.97 329 GLN A C 1
ATOM 2686 O O . GLN A 1 329 ? -9.764 -24.223 10.456 1.00 38.97 329 GLN A O 1
ATOM 2691 N N . SER A 1 330 ? -9.916 -26.456 10.760 1.00 42.44 330 SER A N 1
ATOM 2692 C CA . SER A 1 330 ? -10.107 -26.395 12.211 1.00 42.44 330 SER A CA 1
ATOM 2693 C C . SER A 1 330 ? -8.875 -25.815 12.900 1.00 42.44 330 SER A C 1
ATOM 2695 O O . SER A 1 330 ? -9.014 -24.818 13.598 1.00 42.44 330 SER A O 1
ATOM 2697 N N . ARG A 1 331 ? -7.668 -26.337 12.623 1.00 42.72 331 ARG A N 1
ATOM 2698 C CA . ARG A 1 331 ? -6.412 -25.832 13.220 1.00 42.72 331 ARG A CA 1
ATOM 2699 C C . ARG A 1 331 ? -6.088 -24.392 12.807 1.00 42.72 331 ARG A C 1
ATOM 2701 O O . ARG A 1 331 ? -5.493 -23.642 13.572 1.00 42.72 331 ARG A O 1
ATOM 2708 N N . MET A 1 332 ? -6.480 -23.971 11.603 1.00 50.28 332 MET A N 1
ATOM 2709 C CA . MET A 1 332 ? -6.259 -22.604 11.111 1.00 50.28 332 MET A CA 1
ATOM 2710 C C . MET A 1 332 ? -7.218 -21.583 11.733 1.00 50.28 332 MET A C 1
ATOM 2712 O O . MET A 1 332 ? -6.788 -20.491 12.108 1.00 50.28 332 MET A O 1
ATOM 2716 N N . LEU A 1 333 ? -8.506 -21.923 11.851 1.00 52.69 333 LEU A N 1
ATOM 2717 C CA . LEU A 1 333 ? -9.471 -21.116 12.600 1.00 52.69 333 LEU A CA 1
ATOM 2718 C C . LEU A 1 333 ? -9.112 -21.096 14.085 1.00 52.69 333 LEU A C 1
ATOM 2720 O O . LEU A 1 333 ? -9.165 -20.035 14.695 1.00 52.69 333 LEU A O 1
ATOM 2724 N N . GLU A 1 334 ? -8.697 -22.232 14.638 1.00 52.41 334 GLU A N 1
ATOM 2725 C CA . GLU A 1 334 ? -8.198 -22.374 16.003 1.00 52.41 334 GLU A CA 1
ATOM 2726 C C . GLU A 1 334 ? -6.978 -21.492 16.245 1.00 52.41 334 GLU A C 1
ATOM 2728 O O . GLU A 1 334 ? -6.993 -20.744 17.204 1.00 52.41 334 GLU A O 1
ATOM 2733 N N . ALA A 1 335 ? -5.992 -21.443 15.350 1.00 52.62 335 ALA A N 1
ATOM 2734 C CA . ALA A 1 335 ? -4.838 -20.557 15.498 1.00 52.62 335 ALA A CA 1
ATOM 2735 C C . ALA A 1 335 ? -5.167 -19.073 15.273 1.00 52.62 335 ALA A C 1
ATOM 2737 O O . ALA A 1 335 ? -4.648 -18.190 15.954 1.00 52.62 335 ALA A O 1
ATOM 2738 N N . GLY A 1 336 ? -6.062 -18.773 14.327 1.00 55.69 336 GLY A N 1
ATOM 2739 C CA . GLY A 1 336 ? -6.590 -17.426 14.136 1.00 55.69 336 GLY A CA 1
ATOM 2740 C C . GLY A 1 336 ? -7.358 -16.933 15.362 1.00 55.69 336 GLY A C 1
ATOM 2741 O O . GLY A 1 336 ? -7.264 -15.743 15.668 1.00 55.69 336 GLY A O 1
ATOM 2742 N N . ARG A 1 337 ? -8.078 -17.833 16.044 1.00 61.53 337 ARG A N 1
ATOM 2743 C CA . ARG A 1 337 ? -8.739 -17.625 17.338 1.00 61.53 337 ARG A CA 1
ATOM 2744 C C . ARG A 1 337 ? -7.741 -17.615 18.491 1.00 61.53 337 ARG A C 1
ATOM 2746 O O . ARG A 1 337 ? -7.921 -16.811 19.386 1.00 61.53 337 ARG A O 1
ATOM 2753 N N . HIS A 1 338 ? -6.680 -18.416 18.449 1.00 60.19 338 HIS A N 1
ATOM 2754 C CA . HIS A 1 338 ? -5.636 -18.475 19.468 1.00 60.19 338 HIS A CA 1
ATOM 2755 C C . HIS A 1 338 ? -4.875 -17.159 19.494 1.00 60.19 338 HIS A C 1
ATOM 2757 O O . HIS A 1 338 ? -4.844 -16.519 20.523 1.00 60.19 338 HIS A O 1
ATOM 2763 N N . TYR A 1 339 ? -4.415 -16.647 18.350 1.00 65.25 339 TYR A N 1
ATOM 2764 C CA . TYR A 1 339 ? -3.783 -15.327 18.279 1.00 65.25 339 TYR A CA 1
ATOM 2765 C C . TYR A 1 339 ? -4.715 -14.192 18.734 1.00 65.25 339 TYR A C 1
ATOM 2767 O O . TYR A 1 339 ? -4.287 -13.262 19.417 1.00 65.25 339 TYR A O 1
ATOM 2775 N N . GLN A 1 340 ? -6.005 -14.266 18.379 1.00 64.50 340 GLN A N 1
ATOM 2776 C CA . GLN A 1 340 ? -7.012 -13.333 18.896 1.00 64.50 340 GLN A CA 1
ATOM 2777 C C . GLN A 1 340 ? -7.170 -13.452 20.408 1.00 64.50 340 GLN A C 1
ATOM 2779 O O . GLN A 1 340 ? -7.250 -12.429 21.078 1.00 64.50 340 GLN A O 1
ATOM 2784 N N . PHE A 1 341 ? -7.215 -14.679 20.921 1.00 62.62 341 PHE A N 1
ATOM 2785 C CA . PHE A 1 341 ? -7.300 -14.987 22.335 1.00 62.62 341 PHE A CA 1
ATOM 2786 C C . PHE A 1 341 ? -6.050 -14.480 23.043 1.00 62.62 341 PHE A C 1
ATOM 2788 O O . PHE A 1 341 ? -6.194 -13.705 23.960 1.00 62.62 341 PHE A O 1
ATOM 2795 N N . THR A 1 342 ? -4.837 -14.752 22.568 1.00 64.81 342 THR A N 1
ATOM 2796 C CA . THR A 1 342 ? -3.588 -14.202 23.105 1.00 64.81 342 THR A CA 1
ATOM 2797 C C . THR A 1 342 ? -3.643 -12.674 23.165 1.00 64.81 342 THR A C 1
ATOM 2799 O O . THR A 1 342 ? -3.359 -12.092 24.202 1.00 64.81 342 THR A O 1
ATOM 2802 N N . ILE A 1 343 ? -4.062 -11.987 22.098 1.00 67.38 343 ILE A N 1
ATOM 2803 C CA . ILE A 1 343 ? -4.185 -10.519 22.131 1.00 67.38 343 ILE A CA 1
ATOM 2804 C C . ILE A 1 343 ? -5.256 -10.054 23.137 1.00 67.38 343 ILE A C 1
ATOM 2806 O O . ILE A 1 343 ? -5.019 -9.099 23.874 1.00 67.38 343 ILE A O 1
ATOM 2810 N N . ALA A 1 344 ? -6.421 -10.702 23.177 1.00 63.44 344 ALA A N 1
ATOM 2811 C CA . ALA A 1 344 ? -7.565 -10.275 23.986 1.00 63.44 344 ALA A CA 1
ATOM 2812 C C . ALA A 1 344 ? -7.479 -10.689 25.469 1.00 63.44 344 ALA A C 1
ATOM 2814 O O . ALA A 1 344 ? -7.901 -9.937 26.344 1.00 63.44 344 ALA A O 1
ATOM 2815 N N . ASP A 1 345 ? -6.946 -11.872 25.751 1.00 63.62 345 ASP A N 1
ATOM 2816 C CA . ASP A 1 345 ? -6.754 -12.456 27.078 1.00 63.62 345 ASP A CA 1
ATOM 2817 C C . ASP A 1 345 ? -5.657 -11.707 27.828 1.00 63.62 345 ASP A C 1
ATOM 2819 O O . ASP A 1 345 ? -5.876 -11.278 28.952 1.00 63.62 345 ASP A O 1
ATOM 2823 N N . LEU A 1 346 ? -4.551 -11.372 27.158 1.00 56.09 346 LEU A N 1
ATOM 2824 C CA . LEU A 1 346 ? -3.505 -10.549 27.768 1.00 56.09 346 LEU A CA 1
ATOM 2825 C C . LEU A 1 346 ? -3.987 -9.124 28.079 1.00 56.09 346 LEU A C 1
ATOM 2827 O O . LEU A 1 346 ? -3.580 -8.552 29.087 1.00 56.09 346 LEU A O 1
ATOM 2831 N N . HIS A 1 347 ? -4.912 -8.579 27.283 1.00 58.56 347 HIS A N 1
ATOM 2832 C CA . HIS A 1 347 ? -5.608 -7.337 27.631 1.00 58.56 347 HIS A CA 1
ATOM 2833 C C . HIS A 1 347 ? -6.535 -7.509 28.856 1.00 58.56 347 HIS A C 1
ATOM 2835 O O . HIS A 1 347 ? -6.652 -6.596 29.677 1.00 58.56 347 HIS A O 1
ATOM 2841 N N . ARG A 1 348 ? -7.198 -8.666 29.011 1.00 59.88 348 ARG A N 1
ATOM 2842 C CA . ARG A 1 348 ? -8.036 -8.970 30.183 1.00 59.88 348 ARG A CA 1
ATOM 2843 C C . ARG A 1 348 ? -7.188 -9.074 31.455 1.00 59.88 348 ARG A C 1
ATOM 2845 O O . ARG A 1 348 ? -7.492 -8.373 32.417 1.00 59.88 348 ARG A O 1
ATOM 2852 N N . THR A 1 349 ? -6.103 -9.849 31.426 1.00 55.62 349 THR A N 1
ATOM 2853 C CA . THR A 1 349 ? -5.190 -10.047 32.563 1.00 55.62 349 THR A CA 1
ATOM 2854 C C . THR A 1 349 ? -4.568 -8.732 33.032 1.00 55.62 349 THR A C 1
ATOM 2856 O O . THR A 1 349 ? -4.578 -8.442 34.221 1.00 55.62 349 THR A O 1
ATOM 2859 N N . LEU A 1 350 ? -4.120 -7.864 32.117 1.00 51.00 350 LEU A N 1
ATOM 2860 C CA . LEU A 1 350 ? -3.536 -6.567 32.487 1.00 51.00 350 LEU A CA 1
ATOM 2861 C C . LEU A 1 350 ? -4.559 -5.590 33.081 1.00 51.00 350 LEU A C 1
ATOM 2863 O O . LEU A 1 350 ? -4.218 -4.809 33.965 1.00 51.00 350 LEU A O 1
ATOM 2867 N N . ARG A 1 351 ? -5.828 -5.628 32.649 1.00 55.84 351 ARG A N 1
ATOM 2868 C CA . ARG A 1 351 ? -6.890 -4.844 33.304 1.00 55.84 351 ARG A CA 1
ATOM 2869 C C . ARG A 1 351 ? -7.234 -5.380 34.687 1.00 55.84 351 ARG A C 1
ATOM 2871 O O . ARG A 1 351 ? -7.624 -4.591 35.543 1.00 55.84 351 ARG A O 1
ATOM 2878 N N . GLU A 1 352 ? -7.124 -6.684 34.902 1.00 49.06 352 GLU A N 1
ATOM 2879 C CA . GLU A 1 352 ? -7.292 -7.306 36.216 1.00 49.06 352 GLU A CA 1
ATOM 2880 C C . GLU A 1 352 ? -6.121 -6.953 37.145 1.00 49.06 352 GLU A C 1
ATOM 2882 O O . GLU A 1 352 ? -6.356 -6.567 38.287 1.00 49.06 352 GLU A O 1
ATOM 2887 N N . GLU A 1 353 ? -4.886 -6.946 36.637 1.00 42.81 353 GLU A N 1
ATOM 2888 C CA . GLU A 1 353 ? -3.690 -6.497 37.362 1.00 42.81 353 GLU A CA 1
ATOM 2889 C C . GLU A 1 353 ? -3.722 -4.989 37.663 1.00 42.81 353 GLU A C 1
ATOM 2891 O O . GLU A 1 353 ? -3.490 -4.589 38.800 1.00 42.81 353 GLU A O 1
ATOM 2896 N N . ALA A 1 354 ? -4.107 -4.145 36.699 1.00 44.09 354 ALA A N 1
ATOM 2897 C CA . ALA A 1 354 ? -4.257 -2.699 36.896 1.00 44.09 354 ALA A CA 1
ATOM 2898 C C . ALA A 1 354 ? -5.430 -2.329 37.826 1.00 44.09 354 ALA A C 1
ATOM 2900 O O . ALA A 1 354 ? -5.447 -1.243 38.406 1.00 44.09 354 ALA A O 1
ATOM 2901 N N . ARG A 1 355 ? -6.421 -3.221 37.976 1.00 43.53 355 ARG A N 1
ATOM 2902 C CA . ARG A 1 355 ? -7.531 -3.091 38.937 1.00 43.53 355 ARG A CA 1
ATOM 2903 C C . ARG A 1 355 ? -7.253 -3.751 40.282 1.00 43.53 355 ARG A C 1
ATOM 2905 O O . ARG A 1 355 ? -8.038 -3.536 41.202 1.00 43.53 355 ARG A O 1
ATOM 2912 N N . SER A 1 356 ? -6.187 -4.536 40.413 1.00 33.91 356 SER A N 1
ATOM 2913 C CA . SER A 1 356 ? -5.781 -5.112 41.688 1.00 33.91 356 SER A CA 1
ATOM 2914 C C . SER A 1 356 ? -4.959 -4.061 42.437 1.00 33.91 356 SER A C 1
ATOM 2916 O O . SER A 1 356 ? -3.790 -3.862 42.101 1.00 33.91 356 SER A O 1
ATOM 2918 N N . PRO A 1 357 ? -5.513 -3.360 43.448 1.00 39.66 357 PRO A N 1
ATOM 2919 C CA . PRO A 1 357 ? -4.678 -2.510 44.277 1.00 39.66 357 PRO A CA 1
ATOM 2920 C C . PRO A 1 357 ? -3.638 -3.423 44.924 1.00 39.66 357 PRO A C 1
ATOM 2922 O O . PRO A 1 357 ? -3.981 -4.511 45.395 1.00 39.66 357 PRO A O 1
ATOM 2925 N N . TYR A 1 358 ? -2.370 -3.011 44.889 1.00 40.50 358 TYR A N 1
ATOM 2926 C CA . TYR A 1 358 ? -1.278 -3.655 45.612 1.00 40.50 358 TYR A CA 1
ATOM 2927 C C . TYR A 1 358 ? -1.792 -4.203 46.951 1.00 40.50 358 TYR A C 1
ATOM 2929 O O . TYR A 1 358 ? -2.147 -3.434 47.846 1.00 40.50 358 TYR A O 1
ATOM 2937 N N . LYS A 1 359 ? -1.828 -5.533 47.105 1.00 37.50 359 LYS A N 1
ATOM 2938 C CA . LYS A 1 359 ? -1.783 -6.120 48.442 1.00 37.50 359 LYS A CA 1
ATOM 2939 C C . LYS A 1 359 ? -0.387 -5.804 48.958 1.00 37.50 359 LYS A C 1
ATOM 2941 O O . LYS A 1 359 ? 0.577 -6.463 48.583 1.00 37.50 359 LYS A O 1
ATOM 2946 N N . SER A 1 360 ? -0.290 -4.731 49.734 1.00 33.81 360 SER A N 1
ATOM 2947 C CA . SER A 1 360 ? 0.851 -4.456 50.596 1.00 33.81 360 SER A CA 1
ATOM 2948 C C . SER A 1 360 ? 1.136 -5.710 51.422 1.00 33.81 360 SER A C 1
ATOM 2950 O O . SER A 1 360 ? 0.252 -6.167 52.153 1.00 33.81 360 SER A O 1
ATOM 2952 N N . ALA A 1 361 ? 2.327 -6.277 51.237 1.00 36.59 361 ALA A N 1
ATOM 2953 C CA . ALA A 1 361 ? 2.932 -7.181 52.204 1.00 36.59 361 ALA A CA 1
ATOM 2954 C C . ALA A 1 361 ? 3.488 -6.368 53.376 1.00 36.59 361 ALA A C 1
ATOM 2956 O O . ALA A 1 361 ? 3.969 -5.238 53.112 1.00 36.59 361 ALA A O 1
#

Radius of gyration: 25.21 Å; Cα contacts (8 Å, |Δi|>4): 422; chains: 1; bounding box: 52×58×89 Å

Solvent-accessible surface area (backbone atoms only — not comparable to full-atom values): 20226 Å² total; per-residue (Å²): 132,86,81,74,82,89,53,54,49,54,71,90,76,44,57,69,70,50,42,52,52,50,51,49,29,53,27,78,53,51,99,86,77,46,59,21,79,43,44,86,52,54,72,68,53,51,54,48,28,51,41,27,44,15,38,49,52,39,52,30,50,81,66,65,59,63,81,59,90,66,97,44,75,68,69,69,71,40,75,68,53,52,49,53,53,53,58,72,43,53,88,81,45,57,49,56,56,54,27,50,41,48,46,27,36,49,55,48,47,51,57,74,44,63,94,55,92,52,64,71,57,53,51,51,37,51,55,38,51,78,65,37,58,81,92,63,82,59,72,90,64,59,50,53,26,54,62,43,26,49,51,9,50,50,37,43,71,50,28,89,78,48,80,41,99,92,36,93,59,44,27,44,49,39,29,51,51,10,51,51,37,26,44,32,28,76,48,32,57,54,63,69,50,59,53,60,30,26,58,78,68,23,40,37,77,56,91,80,30,38,30,43,41,42,56,28,92,73,33,98,84,58,25,51,39,79,47,74,49,56,57,82,49,32,63,56,49,50,46,38,64,70,58,33,45,54,63,28,19,71,83,50,91,72,56,52,67,53,58,25,92,77,32,43,78,38,44,63,67,56,52,41,49,52,48,19,52,58,33,23,74,76,67,77,47,67,41,49,70,71,50,35,41,53,12,36,40,52,38,35,47,72,78,36,58,95,50,41,84,46,41,55,45,68,62,58,56,54,85,89,77,85,88,66,59,72,65,55,50,50,56,49,52,47,47,58,47,43,55,38,42,56,52,51,49,55,53,49,52,51,52,50,54,77,67,47,73,81,81,79,126

Sequence (361 aa):
MTVIPRHAVPLNDWPAADQVMWQYVIAEGDIFEGQGPGANWAPATIDNTRKAYGYWLHWLGINCLLSAPVHHPLDRITPERIRAYIEDMQDNTAPLTRFVYILDLLRFAQVGAPDREWDWFKRIKNRLWARAIPSRDKASLIRNSRELFELGLDLMNEVSGVTCRYNPLQAEIYYRDGLLIAILASRPVRLKNLTAIQIGRHLIRIDNIYWLVFEAGEVKNRRHIEVPIPEILSSYIDDYLSHHRPRLLQGTLSNRLWTSRFGGNLSCNSVRRQVKLHTEEAFGKPITPHLFRDCAATSIAIHDPEHVWITTNILGHNTLATSQKYYDQSRMLEAGRHYQFTIADLHRTLREEARSPYKSA

Secondary structure (DSSP, 8-state):
---PPP-PPPGGGS-HHHHHHHHHHT----TTT---TTTTS-HHHHHHHHHHHHHHHHHHHHTT-SSS--SSGGGG--HHHHHHHHHHTTTTS-HHHHHHHHHHHHHHHHHH-TTS--HHHHHHHHHHHHT----S--GGG---HHHHHHHHHHHHHTGGG---TT-TTHHHHHHHHHHHHHHHHHS---HHHHHH-BBTTTEEEETTEEEEEE-GGGSTTS--EEEEPPTHHHHHHHHIIIIIHHHHHTT----BS-B-TTSSBPPHHHHHHHHHHHHHHHHSSPPPTTHHHHHHHHHHHHH-GGGGGGHHHHTT-----SSSHHHHHHHHHHHHHHHHHHHHHHHHHHHHHHHS-----

Foldseek 3Di:
DPPDDQFQAPLVRDPPLVNVLLCQQCPDDDPVVDGHVCVPPDPVLNVLLSRLVSSLRVVCVVVVNPPDDDPHPCVSDDPVSLVVVLVSCVVPDALVVSLSSLVSPLVSSCRSCVVDDCVVSVVVSVVSVVPRDPPDPLVVVQDALLLQLVLLVCLQVCLVVDDDPVARLRSLVSLLLSLLSNCCSLQLEDLQLSLQDFPPAQWDDDPQWTWGWDALVSHPNSATDTAIRQSVCSVSLVCSVPPSLVCCLVPPDDRGSAGHNNNDRQDSVNSQVSQQVSCCVSPVGGDGSNSSLVSNLVNCCVPPVVCSVCSCVSHPDDDDDDDVPPPVVVVNNVVSVVSSCVSVVVVVVVVVVVPDDDPDD

Mean predicted aligned error: 11.19 Å

pLDDT: mean 81.84, std 17.67, range [26.56, 98.44]